Protein AF-A0A2I7G398-F1 (afdb_monomer)

Mean predicted aligned error: 11.38 Å

Solvent-accessible surface area (backbone atoms only — not comparable to full-atom values): 11289 Å² total; per-residue (Å²): 118,64,46,70,70,37,51,52,52,52,47,49,65,72,45,46,61,55,35,49,53,48,37,52,56,50,61,74,61,54,69,64,64,64,54,53,54,43,42,73,73,72,45,54,68,70,58,42,41,65,70,57,48,47,70,67,41,46,63,31,46,52,55,16,49,50,56,44,52,53,51,59,62,70,48,39,72,72,35,60,74,41,70,42,91,43,73,44,45,52,28,50,54,36,34,71,74,50,74,72,34,72,65,23,56,51,48,49,49,50,52,52,48,52,50,49,49,52,52,50,52,50,60,60,69,52,58,88,69,65,72,76,67,78,59,96,61,77,92,66,80,77,81,76,79,82,63,54,70,67,59,44,49,51,53,51,50,51,53,49,51,51,49,49,51,61,52,44,52,58,50,52,50,52,52,49,47,58,59,72,53,39,71,65,65,77,63,45,71,66,68,64,66,74,75,111

Nearest PDB structures (foldseek):
  8ja7-assembly1_A  TM=8.507E-01  e=5.291E-02  Mycobacterium tuberculosis H37Rv
  3tui-assembly2_E  TM=7.599E-01  e=1.432E-01  Escherichia coli K-12
  3tuz-assembly2_F  TM=7.653E-01  e=1.962E-01  Escherichia coli K-12
  4ymw-assembly1_C  TM=6.635E-01  e=3.877E-01  Caldanaerobacter subterraneus subsp. tengcongensis MB4
  3dhw-assembly1_B  TM=6.782E-01  e=1.364E+00  Escherichia coli K-12

pLDDT: mean 79.83, std 12.86, range [43.88, 95.88]

Organism: Klebsiella pneumoniae (NCBI:txid573)

Secondary structure (DSSP, 8-state):
--SHHHHHHHHHHHHHHHHHHHHHHHHTTS-THHHHHHHHTT--HHHHIIIIIHHHHHHHHHHHHHHHHHHHHH--HHHHHHT---HHHHHHHHHHHHSS-HHHHHHHHHHHHHHHHHHHHHHHHTTT-----------PPP------HHHHHHHHHHHHHHHHHHHHHHHHHHHHHHHHTHHHHHH-THHHHTT-

Structure (mmCIF, N/CA/C/O backbone):
data_AF-A0A2I7G398-F1
#
_entry.id   AF-A0A2I7G398-F1
#
loop_
_atom_site.group_PDB
_atom_site.id
_atom_site.type_symbol
_atom_site.label_atom_id
_atom_site.label_alt_id
_atom_site.label_comp_id
_atom_site.label_asym_id
_atom_site.label_entity_id
_atom_site.label_seq_id
_atom_site.pdbx_PDB_ins_code
_atom_site.Cartn_x
_atom_site.Cartn_y
_atom_site.Cartn_z
_atom_site.occupancy
_atom_site.B_iso_or_equiv
_atom_site.auth_seq_id
_atom_site.auth_comp_id
_atom_site.auth_asym_id
_atom_site.auth_atom_id
_atom_site.pdbx_PDB_model_num
ATOM 1 N N . LEU A 1 1 ? -6.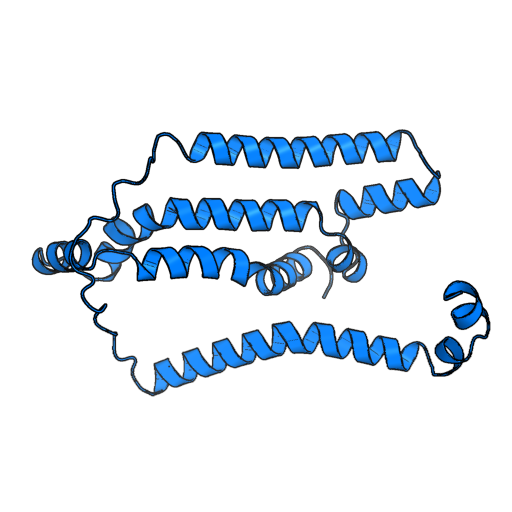499 4.730 -20.181 1.00 54.62 1 LEU A N 1
ATOM 2 C CA . LEU A 1 1 ? -6.244 5.528 -18.961 1.00 54.62 1 LEU A CA 1
ATOM 3 C C . LEU A 1 1 ? -4.736 5.743 -18.899 1.00 54.62 1 LEU A C 1
ATOM 5 O O . LEU A 1 1 ? -4.032 4.762 -18.717 1.00 54.62 1 LEU A O 1
ATOM 9 N N . HIS A 1 2 ? -4.247 6.956 -19.158 1.00 67.06 2 HIS A N 1
ATOM 10 C CA . HIS A 1 2 ? -2.808 7.267 -19.167 1.00 67.06 2 HIS A CA 1
ATOM 11 C C . HIS A 1 2 ? -2.466 8.261 -18.055 1.00 67.06 2 HIS A C 1
ATOM 13 O O . HIS A 1 2 ? -3.332 9.021 -17.620 1.00 67.06 2 HIS A O 1
ATOM 19 N N . GLY A 1 3 ? -1.204 8.257 -17.624 1.00 78.88 3 GLY A N 1
ATOM 20 C CA . GLY A 1 3 ? -0.667 9.214 -16.657 1.00 78.88 3 GLY A CA 1
ATOM 21 C C . GLY A 1 3 ? -0.785 8.790 -15.190 1.00 78.88 3 GLY A C 1
ATOM 22 O O . GLY A 1 3 ? -1.209 7.682 -14.859 1.00 78.88 3 GLY A O 1
ATOM 23 N N . LEU A 1 4 ? -0.397 9.709 -14.300 1.00 84.44 4 LEU A N 1
ATOM 24 C CA . LEU A 1 4 ? -0.255 9.467 -12.860 1.00 84.44 4 LEU A CA 1
ATOM 25 C C . LEU A 1 4 ? -1.552 8.969 -12.203 1.00 84.44 4 LEU A C 1
ATOM 27 O O . LEU A 1 4 ? -1.513 8.057 -11.386 1.00 84.44 4 LEU A O 1
ATOM 31 N N . SER A 1 5 ? -2.707 9.527 -12.573 1.00 86.19 5 SER A N 1
ATOM 32 C CA . SER A 1 5 ? -4.004 9.142 -11.998 1.00 86.19 5 SER A CA 1
ATOM 33 C C . SER A 1 5 ? -4.377 7.691 -12.311 1.00 86.19 5 SER A C 1
ATOM 35 O O . SER A 1 5 ? -4.877 6.982 -11.440 1.00 86.19 5 SER A O 1
ATOM 37 N N . ALA A 1 6 ? -4.084 7.231 -13.530 1.00 84.25 6 ALA A N 1
ATOM 38 C CA . ALA A 1 6 ? -4.289 5.848 -13.943 1.00 84.25 6 ALA A CA 1
ATOM 39 C C . ALA A 1 6 ? -3.359 4.894 -13.182 1.00 84.25 6 ALA A C 1
ATOM 41 O O . ALA A 1 6 ? -3.816 3.864 -12.687 1.00 84.25 6 ALA A O 1
ATOM 42 N N . GLY A 1 7 ? -2.082 5.272 -13.047 1.00 85.38 7 GLY A N 1
ATOM 43 C CA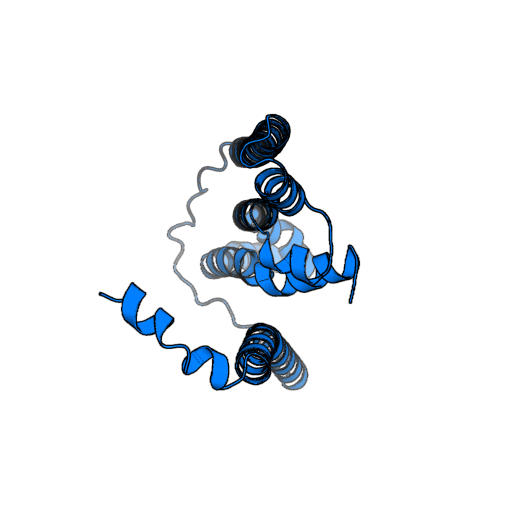 . GLY A 1 7 ? -1.097 4.523 -12.269 1.00 85.38 7 GLY A CA 1
ATOM 44 C C . GLY A 1 7 ? -1.500 4.401 -10.804 1.00 85.38 7 GLY A C 1
ATOM 45 O O . GLY A 1 7 ? -1.547 3.298 -10.279 1.00 85.38 7 GLY A O 1
ATOM 46 N N . VAL A 1 8 ? -1.895 5.504 -10.162 1.00 89.12 8 VAL A N 1
ATOM 47 C CA . VAL A 1 8 ? -2.371 5.491 -8.770 1.00 89.12 8 VAL A CA 1
ATOM 48 C C . VAL A 1 8 ? -3.606 4.606 -8.619 1.00 89.12 8 VAL A C 1
ATOM 50 O O . VAL A 1 8 ? -3.647 3.784 -7.710 1.00 89.12 8 VAL A O 1
ATOM 53 N N . PHE A 1 9 ? -4.597 4.726 -9.505 1.00 86.00 9 PHE A N 1
ATOM 54 C CA . PHE A 1 9 ? -5.820 3.927 -9.421 1.00 86.00 9 PHE A CA 1
ATOM 55 C C . PHE A 1 9 ? -5.547 2.422 -9.544 1.00 86.00 9 PHE A C 1
ATOM 57 O O . PHE A 1 9 ? -5.998 1.642 -8.704 1.00 86.00 9 PHE A O 1
ATOM 64 N N . LEU A 1 10 ? -4.778 2.015 -10.558 1.00 85.62 10 LEU A N 1
ATOM 65 C CA . LEU A 1 10 ? -4.429 0.611 -10.778 1.00 85.62 10 LEU A CA 1
ATOM 66 C C . LEU A 1 10 ? -3.548 0.066 -9.652 1.00 85.62 10 LEU A C 1
ATOM 68 O O . LEU A 1 10 ? -3.808 -1.027 -9.157 1.00 85.62 10 LEU A O 1
ATOM 72 N N . SER A 1 11 ? -2.569 0.847 -9.191 1.00 88.50 11 SER A N 1
ATOM 73 C CA . SER A 1 11 ? -1.716 0.483 -8.061 1.00 88.50 11 SER A CA 1
ATOM 74 C C . SER A 1 11 ? -2.522 0.322 -6.773 1.00 88.50 11 SER A C 1
ATOM 76 O O . SER A 1 11 ? -2.353 -0.661 -6.059 1.00 88.50 11 SER A O 1
ATOM 78 N N . VAL A 1 12 ? -3.459 1.222 -6.468 1.00 89.50 12 VAL A N 1
ATOM 79 C CA . VAL A 1 12 ? -4.335 1.054 -5.298 1.00 89.50 12 VAL A CA 1
ATOM 80 C C . VAL A 1 12 ? -5.143 -0.237 -5.421 1.00 89.50 12 VAL A C 1
ATOM 82 O O . VAL A 1 12 ? -5.202 -1.008 -4.469 1.00 89.50 12 VAL A O 1
ATOM 85 N N . LEU A 1 13 ? -5.713 -0.517 -6.592 1.00 85.31 13 LEU A N 1
ATOM 86 C CA . LEU A 1 13 ? -6.521 -1.715 -6.813 1.00 85.31 13 LEU A CA 1
ATOM 87 C C . LEU A 1 13 ? -5.698 -3.013 -6.731 1.00 85.31 13 LEU A C 1
ATOM 89 O O . LEU A 1 13 ? -6.189 -4.012 -6.213 1.00 85.31 13 LEU A O 1
ATOM 93 N N . ALA A 1 14 ? -4.444 -2.997 -7.183 1.00 84.44 14 ALA A N 1
ATOM 94 C CA . ALA A 1 14 ? -3.551 -4.152 -7.123 1.00 84.44 14 ALA A CA 1
ATOM 95 C C . ALA A 1 14 ? -2.965 -4.380 -5.718 1.00 84.44 14 ALA A C 1
ATOM 97 O O . ALA A 1 14 ? -2.876 -5.517 -5.254 1.00 84.44 14 ALA A O 1
ATOM 98 N N . TYR A 1 15 ? -2.583 -3.306 -5.020 1.00 88.50 15 TYR A N 1
ATOM 99 C CA . TYR A 1 15 ? -1.795 -3.392 -3.789 1.00 88.50 15 TYR A CA 1
ATOM 100 C C . TYR A 1 15 ? -2.589 -3.142 -2.497 1.00 88.50 15 TYR A C 1
ATOM 102 O O . TYR A 1 15 ? -2.044 -3.362 -1.412 1.00 88.50 15 TYR A O 1
ATOM 110 N N . TYR A 1 16 ? -3.881 -2.780 -2.548 1.00 88.06 16 TYR A N 1
ATOM 111 C CA . TYR A 1 16 ? -4.706 -2.670 -1.330 1.00 88.06 16 TYR A CA 1
ATOM 112 C C . TYR A 1 16 ? -4.669 -3.916 -0.411 1.00 88.06 16 TYR A C 1
ATOM 114 O O . TYR A 1 16 ? -4.703 -3.720 0.813 1.00 88.06 16 TYR A O 1
ATOM 122 N N . PRO A 1 17 ? -4.573 -5.181 -0.903 1.00 87.44 17 PRO A N 1
ATOM 123 C CA . PRO A 1 17 ? -4.602 -6.349 -0.022 1.00 87.44 17 PRO A CA 1
ATOM 124 C C . PRO A 1 17 ? -3.413 -6.385 0.940 1.00 87.44 17 PRO A C 1
ATOM 126 O O . PRO A 1 17 ? -3.551 -6.857 2.070 1.00 87.44 17 PRO A O 1
ATOM 129 N N . PHE A 1 18 ? -2.265 -5.840 0.523 1.00 88.25 18 PHE A N 1
ATOM 130 C CA . PHE A 1 18 ? -1.037 -5.798 1.318 1.00 88.25 18 PHE A CA 1
ATOM 131 C C . PHE A 1 18 ? -1.174 -4.927 2.570 1.00 88.25 18 PHE A C 1
ATOM 133 O O . PHE A 1 18 ? -0.512 -5.191 3.570 1.00 88.25 18 PHE A O 1
ATOM 140 N N . ILE A 1 19 ? -2.056 -3.923 2.548 1.00 91.62 19 ILE A N 1
ATOM 141 C CA . ILE A 1 19 ? -2.386 -3.109 3.728 1.00 91.62 19 ILE A CA 1
ATOM 142 C C . ILE A 1 19 ? -3.555 -3.733 4.493 1.00 91.62 19 ILE A C 1
ATOM 144 O O . ILE A 1 19 ? -3.523 -3.816 5.721 1.00 91.62 19 ILE A O 1
ATOM 148 N N . TYR A 1 20 ? -4.580 -4.202 3.779 1.00 89.38 20 TYR A N 1
ATOM 149 C CA . TYR A 1 20 ? -5.783 -4.764 4.389 1.00 89.38 20 TYR A CA 1
ATOM 150 C C . TYR A 1 20 ? -5.484 -5.987 5.266 1.00 89.38 20 TYR A C 1
ATOM 152 O O . TYR A 1 20 ? -5.972 -6.065 6.392 1.00 89.38 20 TYR A O 1
ATOM 160 N N . MET A 1 21 ? -4.664 -6.926 4.786 1.00 88.56 21 MET A N 1
ATOM 161 C CA . MET A 1 21 ? -4.412 -8.197 5.474 1.00 88.56 21 MET A CA 1
ATOM 162 C C . MET A 1 21 ? -3.725 -8.020 6.844 1.00 88.56 21 MET A C 1
ATOM 164 O O . MET A 1 21 ? -4.260 -8.532 7.834 1.00 88.56 21 MET A O 1
ATOM 168 N N . PRO A 1 22 ? -2.610 -7.267 6.975 1.00 86.75 22 PRO A N 1
ATOM 169 C CA . PRO A 1 22 ? -2.000 -6.993 8.277 1.00 86.75 22 PRO A CA 1
ATOM 170 C C . PRO A 1 22 ? -2.925 -6.228 9.225 1.00 86.75 22 PRO A C 1
ATOM 172 O O . PRO A 1 22 ? -3.000 -6.549 10.411 1.00 86.75 22 PRO A O 1
ATOM 175 N N . VAL A 1 23 ? -3.657 -5.234 8.711 1.00 89.44 23 VAL A N 1
ATOM 176 C CA . VAL A 1 23 ? -4.585 -4.427 9.516 1.00 89.44 23 VAL A CA 1
ATOM 177 C C . VAL A 1 23 ? -5.730 -5.289 10.051 1.00 89.44 23 VAL A C 1
ATOM 179 O O . VAL A 1 23 ? -6.022 -5.249 11.246 1.00 89.44 23 VAL A O 1
ATOM 182 N N . ALA A 1 24 ? -6.332 -6.126 9.204 1.00 87.12 24 ALA A N 1
ATOM 183 C CA . ALA A 1 24 ? -7.380 -7.059 9.602 1.00 87.12 24 ALA A CA 1
ATOM 184 C C . ALA A 1 24 ? -6.875 -8.089 10.624 1.00 87.12 24 ALA A C 1
ATOM 186 O O . ALA A 1 24 ? -7.592 -8.426 11.566 1.00 87.12 24 ALA A O 1
ATOM 187 N N . ALA A 1 25 ? -5.638 -8.572 10.478 1.00 84.38 25 ALA A N 1
ATOM 188 C CA . ALA A 1 25 ? -5.035 -9.503 11.427 1.00 84.38 25 ALA A CA 1
ATOM 189 C C . ALA A 1 25 ? -4.840 -8.882 12.820 1.00 84.38 25 ALA A C 1
ATOM 191 O O . ALA A 1 25 ? -5.091 -9.558 13.818 1.00 84.38 25 ALA A O 1
ATOM 192 N N . VAL A 1 26 ? -4.430 -7.611 12.900 1.00 84.56 26 VAL A N 1
ATOM 193 C CA . VAL A 1 26 ? -4.301 -6.895 14.181 1.00 84.56 26 VAL A CA 1
ATOM 194 C C . VAL A 1 26 ? -5.668 -6.584 14.783 1.00 84.56 26 VAL A C 1
ATOM 196 O O . VAL A 1 26 ? -5.863 -6.840 15.967 1.00 84.56 26 VAL A O 1
ATOM 199 N N . LEU A 1 27 ? -6.637 -6.129 13.983 1.00 84.69 27 LEU A N 1
ATOM 200 C CA . LEU A 1 27 ? -8.008 -5.880 14.448 1.00 84.69 27 LEU A CA 1
ATOM 201 C C . LEU A 1 27 ? -8.657 -7.121 15.072 1.00 84.69 27 LEU A C 1
ATOM 203 O O . LEU A 1 27 ? -9.313 -7.009 16.101 1.00 84.69 27 LEU A O 1
ATOM 207 N N . ARG A 1 28 ? -8.446 -8.306 14.484 1.00 81.50 28 ARG A N 1
ATOM 208 C CA . ARG A 1 28 ? -8.966 -9.583 15.013 1.00 81.50 28 ARG A CA 1
ATOM 209 C C . ARG A 1 28 ? -8.327 -10.012 16.333 1.00 81.50 28 ARG A C 1
ATOM 211 O O . ARG A 1 28 ? -8.876 -10.868 17.016 1.00 81.50 28 ARG A O 1
ATOM 218 N N . ARG A 1 29 ? -7.142 -9.488 16.653 1.00 76.81 29 ARG A N 1
ATOM 219 C CA . ARG A 1 29 ? -6.391 -9.804 17.877 1.00 76.81 29 ARG A CA 1
ATOM 220 C C . ARG A 1 29 ? -6.520 -8.713 18.940 1.00 76.81 29 ARG A C 1
ATOM 222 O O . ARG A 1 29 ? -5.957 -8.875 20.017 1.00 76.81 29 ARG A O 1
ATOM 229 N N . LEU A 1 30 ?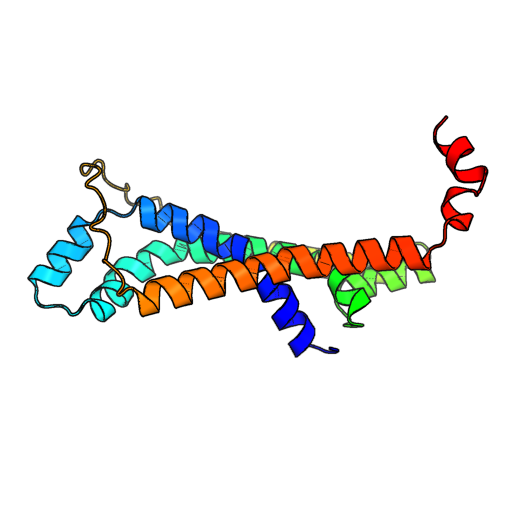 -7.195 -7.606 18.632 1.00 79.50 30 LEU A N 1
ATOM 230 C CA . LEU A 1 30 ? -7.362 -6.490 19.552 1.00 79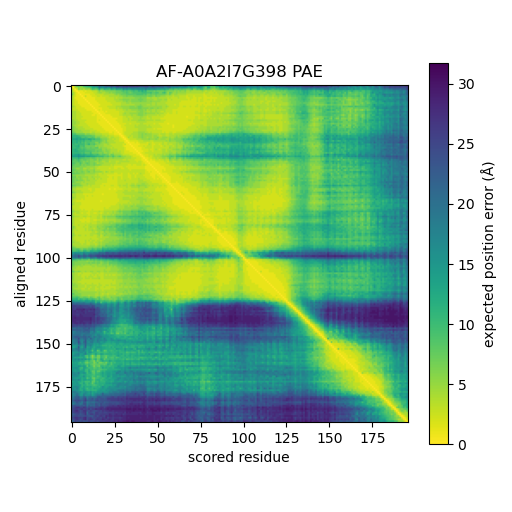.50 30 LEU A CA 1
ATOM 231 C C . LEU A 1 30 ? -8.270 -6.902 20.714 1.00 79.50 30 LEU A C 1
ATOM 233 O O . LEU A 1 30 ? -9.297 -7.542 20.496 1.00 79.50 30 LEU A O 1
ATOM 237 N N . ASP A 1 31 ? -7.893 -6.534 21.936 1.00 77.38 31 ASP A N 1
ATOM 238 C CA . ASP A 1 31 ? -8.704 -6.811 23.120 1.00 77.38 31 ASP A CA 1
ATOM 239 C C . ASP A 1 31 ? -9.909 -5.844 23.165 1.00 77.38 31 ASP A C 1
ATOM 241 O O . ASP A 1 31 ? -9.702 -4.626 23.260 1.00 77.38 31 ASP A O 1
ATOM 245 N N . PRO A 1 32 ? -11.160 -6.345 23.107 1.00 78.31 32 PRO A N 1
ATOM 246 C CA . PRO A 1 32 ? -12.354 -5.501 23.120 1.00 78.31 32 PRO A CA 1
ATOM 247 C C . PRO A 1 32 ? -12.547 -4.740 24.441 1.00 78.31 32 PRO A C 1
ATOM 249 O O . PRO A 1 32 ? -13.286 -3.758 24.473 1.00 78.31 32 PRO A O 1
ATOM 252 N N . THR A 1 33 ? -11.866 -5.124 25.528 1.00 80.38 33 THR A N 1
ATOM 253 C CA . THR A 1 33 ? -11.991 -4.445 26.830 1.00 80.38 33 THR A CA 1
ATOM 254 C C . THR A 1 33 ? -11.615 -2.965 26.770 1.00 80.38 33 THR A C 1
ATOM 256 O O . THR A 1 33 ? -12.255 -2.143 27.425 1.00 80.38 33 THR A O 1
ATOM 259 N N . LEU A 1 34 ? -10.623 -2.591 25.956 1.00 80.75 34 LEU A N 1
ATOM 260 C CA . LEU A 1 34 ? -10.215 -1.192 25.795 1.00 80.75 34 LEU A CA 1
ATOM 261 C C . LEU A 1 34 ? -11.305 -0.347 25.121 1.00 80.75 34 LEU A C 1
ATOM 263 O O . LEU A 1 34 ? -11.473 0.828 25.453 1.00 80.75 34 LEU A O 1
ATOM 267 N N . GLU A 1 35 ? -12.053 -0.942 24.192 1.00 85.06 35 GLU A N 1
ATOM 268 C CA . GLU A 1 35 ? -13.182 -0.292 23.526 1.00 85.06 35 GLU A CA 1
ATOM 269 C C . GLU A 1 35 ? -14.373 -0.155 24.483 1.00 85.06 35 GLU A C 1
ATOM 271 O O . GLU A 1 35 ? -14.950 0.929 24.588 1.00 85.06 35 GLU A O 1
ATOM 276 N N . ASP A 1 36 ? -14.681 -1.211 25.243 1.00 83.19 36 ASP A N 1
ATOM 277 C CA . ASP A 1 36 ? -15.779 -1.240 26.218 1.00 83.19 36 ASP A CA 1
ATOM 278 C C . ASP A 1 36 ? -15.562 -0.241 27.371 1.00 83.19 36 ASP A C 1
ATOM 280 O O . ASP A 1 36 ? -16.500 0.443 27.791 1.00 83.19 36 ASP A O 1
ATOM 284 N N . VAL A 1 37 ? -14.325 -0.097 27.865 1.00 85.00 37 VAL A N 1
ATOM 285 C CA . VAL A 1 37 ? -13.970 0.898 28.897 1.00 85.00 37 VAL A CA 1
ATOM 286 C C . VAL A 1 37 ? -14.151 2.318 28.363 1.00 85.00 37 VAL A C 1
ATOM 288 O O . VAL A 1 37 ? -14.752 3.161 29.030 1.00 85.00 37 VAL A O 1
ATOM 291 N N . ALA A 1 38 ? -13.682 2.593 27.143 1.00 85.38 38 ALA A N 1
ATOM 292 C CA . ALA A 1 38 ? -13.841 3.907 26.526 1.00 85.38 38 ALA A CA 1
ATOM 293 C C . ALA A 1 38 ? -15.321 4.245 26.260 1.00 85.38 38 ALA A C 1
ATOM 295 O O . ALA A 1 38 ? -15.743 5.383 26.489 1.00 85.38 38 ALA A O 1
ATOM 296 N N . ALA A 1 39 ? -16.115 3.261 25.828 1.00 85.44 39 ALA A N 1
ATOM 297 C CA . ALA A 1 39 ? -17.556 3.398 25.637 1.00 85.44 39 ALA A CA 1
ATOM 298 C C . ALA A 1 39 ? -18.299 3.634 26.964 1.00 85.44 39 ALA A C 1
ATOM 300 O O . ALA A 1 39 ? -19.177 4.493 27.026 1.00 85.44 39 ALA A O 1
ATOM 301 N N . SER A 1 40 ? -17.905 2.945 28.041 1.00 88.38 40 SER A N 1
ATOM 302 C CA . SER A 1 40 ? -18.482 3.118 29.385 1.00 88.38 40 SER A CA 1
ATOM 303 C C . SER A 1 40 ? -18.230 4.513 29.969 1.00 88.38 40 SER A C 1
ATOM 305 O O . SER A 1 40 ? -19.023 5.002 30.766 1.00 88.38 40 SER A O 1
ATOM 307 N N . LEU A 1 41 ? -17.171 5.198 29.523 1.00 90.00 41 LEU A N 1
ATOM 308 C CA . LEU A 1 41 ? -16.894 6.605 29.843 1.00 90.00 41 LEU A CA 1
ATOM 309 C C . LEU A 1 41 ? -17.737 7.599 29.013 1.00 90.00 41 LEU A C 1
ATOM 311 O O . LEU A 1 41 ? -17.466 8.798 29.028 1.00 90.00 41 LEU A O 1
ATOM 315 N N . GLY A 1 42 ? -18.733 7.125 28.256 1.00 90.38 42 GLY A N 1
ATOM 316 C CA . GLY A 1 42 ? -19.594 7.960 27.412 1.00 90.38 42 GLY A CA 1
ATOM 317 C C . GLY A 1 42 ? -18.927 8.440 26.118 1.00 90.38 42 GLY A C 1
ATOM 318 O O . GLY A 1 42 ? -19.412 9.372 25.473 1.00 90.38 42 GLY A O 1
ATOM 319 N N . THR A 1 43 ? -17.805 7.834 25.717 1.00 90.06 43 THR A N 1
ATOM 320 C CA . THR A 1 43 ? -17.110 8.218 24.484 1.00 90.06 43 THR A CA 1
ATOM 321 C C . THR A 1 43 ? -17.855 7.656 23.268 1.00 90.06 43 THR A C 1
ATOM 323 O O . THR A 1 43 ? -18.078 6.448 23.200 1.00 90.06 43 THR A O 1
ATOM 326 N N . PRO A 1 44 ? -18.211 8.481 22.264 1.00 89.81 44 PRO A N 1
ATOM 327 C CA . PRO A 1 44 ? -18.861 7.984 21.058 1.00 89.81 44 PRO A CA 1
ATOM 328 C C . PRO A 1 44 ? -17.919 7.067 20.253 1.00 89.81 44 PRO A C 1
ATOM 330 O O . PRO A 1 44 ? -16.705 7.300 20.234 1.00 89.81 44 PRO A O 1
ATOM 333 N N . PRO A 1 45 ? -18.453 6.077 19.515 1.00 85.31 45 PRO A N 1
ATOM 334 C CA . PRO A 1 45 ? -17.669 5.020 18.865 1.00 85.31 45 PRO A CA 1
ATOM 335 C C . PRO A 1 45 ? -16.616 5.542 17.877 1.00 85.31 45 PRO A C 1
ATOM 337 O O . PRO A 1 45 ? -15.522 4.992 17.791 1.00 85.31 45 PRO A O 1
ATOM 340 N N . TRP A 1 46 ? -16.884 6.654 17.182 1.00 88.38 46 TRP A N 1
ATOM 341 C CA . TRP A 1 46 ? -15.895 7.264 16.288 1.00 88.38 46 TRP A CA 1
ATOM 342 C C . TRP A 1 46 ? -14.666 7.779 17.055 1.00 88.38 46 TRP A C 1
ATOM 344 O O . TRP A 1 46 ? -13.537 7.560 16.625 1.00 88.38 46 TRP A O 1
ATOM 354 N N . LYS A 1 47 ? -14.850 8.391 18.235 1.00 90.06 47 LYS A N 1
ATOM 355 C CA . LYS A 1 47 ? -13.730 8.838 19.081 1.00 90.06 47 LYS A CA 1
ATOM 356 C C . LYS A 1 47 ? -12.956 7.653 19.653 1.00 90.06 47 LYS A C 1
ATOM 358 O O . LYS A 1 47 ? -11.735 7.741 19.743 1.00 90.06 47 LYS A O 1
ATOM 363 N N . VAL A 1 48 ? -13.637 6.558 20.002 1.00 89.31 48 VAL A N 1
ATOM 364 C CA . VAL A 1 48 ? -12.979 5.309 20.427 1.00 89.31 48 VAL A CA 1
ATOM 365 C C . VAL A 1 48 ? -12.091 4.774 19.303 1.00 89.31 48 VAL A C 1
ATOM 367 O O . VAL A 1 48 ? -10.914 4.503 19.534 1.00 89.31 48 VAL A O 1
ATOM 370 N N . PHE A 1 49 ? -12.592 4.734 18.065 1.00 88.81 49 PHE A N 1
ATOM 371 C CA . PHE A 1 49 ? -11.806 4.307 16.909 1.00 88.81 49 PHE A CA 1
ATOM 372 C C . PHE A 1 49 ? -10.536 5.150 16.715 1.00 88.81 49 PHE A C 1
ATOM 374 O O . PHE A 1 49 ? -9.437 4.601 16.683 1.00 88.81 49 PHE A O 1
ATOM 381 N N . PHE A 1 50 ? -10.647 6.480 16.644 1.00 91.56 50 PHE A N 1
ATOM 382 C CA . PHE A 1 50 ? -9.479 7.338 16.391 1.00 91.56 50 PHE A CA 1
ATOM 383 C C . PHE A 1 50 ? -8.491 7.398 17.562 1.00 91.56 50 PHE A C 1
ATOM 385 O O . PHE A 1 50 ? -7.295 7.571 17.338 1.00 91.56 50 PHE A O 1
ATOM 392 N N . ARG A 1 51 ? -8.968 7.273 18.807 1.00 87.50 51 ARG A N 1
ATOM 393 C CA . ARG A 1 51 ? -8.135 7.451 20.007 1.00 87.50 51 ARG A CA 1
ATOM 394 C C . ARG A 1 51 ? -7.554 6.148 20.549 1.00 87.50 51 ARG A C 1
ATOM 396 O O . ARG A 1 51 ? -6.476 6.181 21.134 1.00 87.50 51 ARG A O 1
ATOM 403 N N . VAL A 1 52 ? -8.255 5.029 20.376 1.00 85.75 52 VAL A N 1
ATOM 404 C CA . VAL A 1 52 ? -7.874 3.722 20.932 1.00 85.75 52 VAL A CA 1
ATOM 405 C C . VAL A 1 52 ? -7.438 2.772 19.823 1.00 85.75 52 VAL A C 1
ATOM 407 O O . VAL A 1 52 ? -6.336 2.235 19.888 1.00 85.75 52 VAL A O 1
ATOM 410 N N . VAL A 1 53 ? -8.257 2.581 18.788 1.00 87.62 53 VAL A N 1
ATOM 411 C CA . VAL A 1 53 ? -8.010 1.559 17.754 1.00 87.62 53 VAL A CA 1
ATOM 412 C C . VAL A 1 53 ? -6.920 2.001 16.772 1.00 87.62 53 VAL A C 1
ATOM 414 O O . VAL A 1 53 ? -5.930 1.297 16.580 1.00 87.62 53 VAL A O 1
ATOM 417 N N . LEU A 1 54 ? -7.046 3.191 16.182 1.00 89.50 54 LEU A N 1
ATOM 418 C CA . LEU A 1 54 ? -6.149 3.681 15.130 1.00 89.50 54 LEU A CA 1
ATOM 419 C C . LEU A 1 54 ? -4.664 3.743 15.557 1.00 89.50 54 LEU A C 1
ATOM 421 O O . LEU A 1 54 ? -3.817 3.279 14.787 1.00 89.50 54 LEU A O 1
ATOM 425 N N . PRO A 1 55 ? -4.302 4.213 16.771 1.00 86.94 55 PRO A N 1
ATOM 426 C CA . PRO A 1 55 ? -2.910 4.208 17.220 1.00 86.94 55 PRO A CA 1
ATOM 427 C C . PRO A 1 55 ? -2.325 2.801 17.389 1.00 86.94 55 PRO A C 1
ATOM 429 O O . PRO A 1 55 ? -1.115 2.633 17.256 1.00 86.94 55 PRO A O 1
ATOM 432 N N . GLN A 1 56 ? -3.154 1.787 17.653 1.00 83.50 56 GLN A N 1
ATOM 433 C CA . GLN A 1 56 ? -2.717 0.389 17.739 1.00 83.50 56 GLN A CA 1
ATOM 434 C C . GLN A 1 56 ? -2.488 -0.216 16.345 1.00 83.50 56 GLN A C 1
ATOM 436 O O . GLN A 1 56 ? -1.565 -1.008 16.154 1.00 83.50 56 GLN A O 1
ATOM 441 N N . LEU A 1 57 ? -3.257 0.222 15.342 1.00 87.81 57 LEU A N 1
ATOM 442 C CA . LEU A 1 57 ? -3.100 -0.211 13.950 1.00 87.81 57 LEU A CA 1
ATOM 443 C C . LEU A 1 57 ? -1.895 0.410 13.242 1.00 87.81 57 LEU A C 1
ATOM 445 O O . LEU A 1 57 ? -1.466 -0.128 12.222 1.00 87.81 57 LEU A O 1
ATOM 449 N N . ARG A 1 58 ? -1.316 1.496 13.773 1.00 87.81 58 ARG A N 1
ATOM 450 C CA . ARG A 1 58 ? -0.206 2.220 13.127 1.00 87.81 58 ARG A CA 1
ATOM 451 C C . ARG A 1 58 ? 0.939 1.301 12.696 1.00 87.81 58 ARG A C 1
ATOM 453 O O . ARG A 1 58 ? 1.474 1.473 11.612 1.00 87.81 58 ARG A O 1
ATOM 460 N N . LEU A 1 59 ? 1.275 0.288 13.501 1.00 84.56 59 LEU A N 1
ATOM 461 C CA . LEU A 1 59 ? 2.374 -0.631 13.201 1.00 84.56 59 LEU A CA 1
ATOM 462 C C . LEU A 1 59 ? 2.047 -1.553 12.018 1.00 84.56 59 LEU A C 1
ATOM 464 O O . LEU A 1 59 ? 2.905 -1.806 11.175 1.00 84.56 59 LEU A O 1
ATOM 468 N N . ALA A 1 60 ? 0.803 -2.033 11.943 1.00 88.12 60 ALA A N 1
ATOM 469 C CA . ALA A 1 60 ? 0.331 -2.832 10.817 1.00 88.12 60 ALA A CA 1
ATOM 470 C C . ALA A 1 60 ? 0.257 -1.997 9.536 1.00 88.12 60 ALA A C 1
ATOM 472 O O . ALA A 1 60 ? 0.670 -2.468 8.480 1.00 88.12 60 ALA A O 1
ATOM 473 N N . ILE A 1 61 ? -0.214 -0.751 9.643 1.00 91.31 61 ILE A N 1
ATOM 474 C CA . ILE A 1 61 ? -0.284 0.188 8.520 1.00 91.31 61 ILE A CA 1
ATOM 475 C C . ILE A 1 61 ? 1.122 0.510 8.007 1.00 91.31 61 ILE A C 1
ATOM 477 O O . ILE A 1 61 ? 1.346 0.408 6.809 1.00 91.31 61 ILE A O 1
ATOM 481 N N . CYS A 1 62 ? 2.080 0.829 8.884 1.00 90.06 62 CYS A N 1
ATOM 482 C CA . CYS A 1 62 ? 3.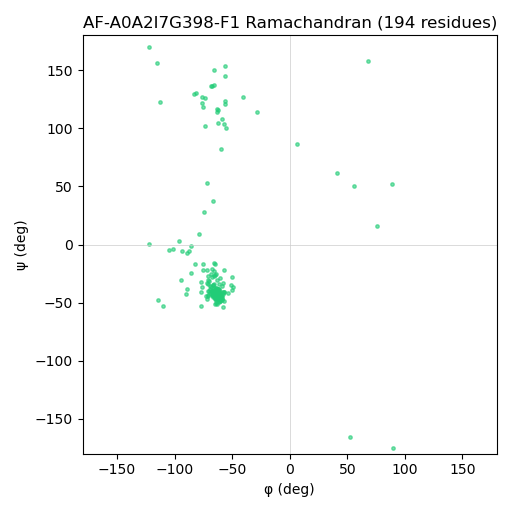467 1.089 8.486 1.00 90.06 62 CYS A CA 1
ATOM 483 C C . CYS A 1 62 ? 4.107 -0.129 7.809 1.00 90.06 62 CYS A C 1
ATOM 485 O O . CYS A 1 62 ? 4.707 0.017 6.748 1.00 90.06 62 CYS A O 1
ATOM 487 N N . GLY A 1 63 ? 3.921 -1.331 8.366 1.00 89.38 63 GLY A N 1
ATOM 488 C CA . GLY A 1 63 ? 4.437 -2.559 7.758 1.00 89.38 63 GLY A CA 1
ATOM 489 C C . GLY A 1 63 ? 3.813 -2.862 6.393 1.00 89.38 63 GLY A C 1
ATOM 490 O O . GLY A 1 63 ? 4.525 -3.210 5.456 1.00 89.38 63 GLY A O 1
ATOM 491 N N . GLY A 1 64 ? 2.496 -2.685 6.254 1.00 91.69 64 GLY A N 1
ATOM 492 C CA . GLY A 1 64 ? 1.808 -2.821 4.969 1.00 91.69 64 GLY A CA 1
ATOM 493 C C . GLY A 1 64 ? 2.257 -1.765 3.956 1.00 91.69 64 GLY A C 1
ATOM 494 O O . GLY A 1 64 ? 2.544 -2.095 2.810 1.00 91.69 64 GLY A O 1
ATOM 495 N N . ALA A 1 65 ? 2.389 -0.507 4.381 1.00 92.6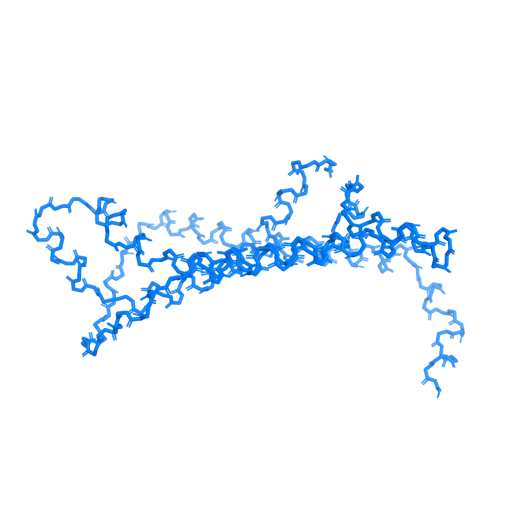9 65 ALA A N 1
ATOM 496 C CA . ALA A 1 65 ? 2.855 0.591 3.538 1.00 92.69 65 ALA A CA 1
ATOM 497 C C . ALA A 1 65 ? 4.288 0.370 3.036 1.00 92.69 65 ALA A C 1
ATOM 499 O O . ALA A 1 65 ? 4.564 0.643 1.871 1.00 92.69 65 ALA A O 1
ATOM 500 N N . LEU A 1 66 ? 5.175 -0.179 3.872 1.00 93.06 66 LEU A N 1
ATOM 501 C CA . LEU A 1 66 ? 6.525 -0.568 3.468 1.00 93.06 66 LEU A CA 1
ATOM 502 C C . LEU A 1 66 ? 6.499 -1.624 2.359 1.00 93.06 66 LEU A C 1
ATOM 504 O O . LEU A 1 66 ? 7.175 -1.464 1.346 1.00 93.06 66 LEU A O 1
ATOM 508 N N . LEU A 1 67 ? 5.697 -2.682 2.526 1.00 92.88 67 LEU A N 1
ATOM 509 C CA . LEU A 1 67 ? 5.562 -3.730 1.511 1.00 92.88 67 LEU A CA 1
ATOM 510 C C . LEU A 1 67 ? 5.060 -3.166 0.181 1.00 92.88 67 LEU A C 1
ATOM 512 O O . LEU A 1 67 ? 5.616 -3.504 -0.864 1.00 92.88 67 LEU A O 1
ATOM 516 N N . VAL A 1 68 ? 4.049 -2.293 0.224 1.00 94.75 68 VAL A N 1
ATOM 517 C CA . VAL A 1 68 ? 3.514 -1.624 -0.969 1.00 94.75 68 VAL A CA 1
ATOM 518 C C . VAL A 1 68 ? 4.569 -0.730 -1.616 1.00 94.75 68 VAL A C 1
ATOM 520 O O . VAL A 1 68 ? 4.764 -0.814 -2.823 1.00 94.75 68 VAL A O 1
ATOM 523 N N . ALA A 1 69 ? 5.283 0.088 -0.840 1.00 93.50 69 ALA A N 1
ATOM 524 C CA . ALA A 1 69 ? 6.307 0.986 -1.368 1.00 93.50 69 ALA A CA 1
ATOM 525 C C . ALA A 1 69 ? 7.418 0.221 -2.102 1.00 93.50 69 ALA A C 1
ATOM 527 O O . ALA A 1 69 ? 7.778 0.586 -3.219 1.00 93.50 69 ALA A O 1
ATOM 528 N N . LEU A 1 70 ? 7.915 -0.869 -1.510 1.00 93.12 70 LEU A N 1
ATOM 529 C CA . LEU A 1 70 ? 8.955 -1.699 -2.120 1.00 93.12 70 LEU A CA 1
ATOM 530 C C . LEU A 1 70 ? 8.465 -2.415 -3.381 1.00 93.12 70 LEU A C 1
ATOM 532 O O . LEU A 1 70 ? 9.198 -2.469 -4.365 1.00 93.12 70 LEU A O 1
ATOM 536 N N . HIS A 1 71 ? 7.226 -2.917 -3.384 1.00 92.75 71 HIS A N 1
ATOM 537 C CA . HIS A 1 71 ? 6.644 -3.518 -4.586 1.00 92.75 71 HIS A CA 1
ATOM 538 C C . HIS A 1 71 ? 6.471 -2.493 -5.706 1.00 92.75 71 HIS A C 1
ATOM 540 O O . HIS A 1 71 ? 6.819 -2.784 -6.843 1.00 92.75 71 HIS A O 1
ATOM 546 N N . LEU A 1 72 ? 5.985 -1.288 -5.397 1.00 92.44 72 LEU A N 1
ATOM 547 C CA . LEU A 1 72 ? 5.805 -0.233 -6.395 1.00 92.44 72 LEU A CA 1
ATOM 548 C C . LEU A 1 72 ? 7.133 0.254 -6.978 1.00 92.44 72 LEU A C 1
ATOM 550 O O . LEU A 1 72 ? 7.195 0.530 -8.172 1.00 92.44 72 LEU A O 1
ATOM 554 N N . LEU A 1 73 ? 8.184 0.346 -6.157 1.00 90.88 73 LEU A N 1
ATOM 555 C CA . LEU A 1 73 ? 9.529 0.708 -6.612 1.00 90.88 73 LEU A CA 1
ATOM 556 C C . LEU A 1 73 ? 10.130 -0.341 -7.543 1.00 90.88 73 LEU A C 1
ATOM 558 O O . LEU A 1 73 ? 10.864 0.018 -8.453 1.00 90.88 73 LEU A O 1
ATOM 562 N N . ALA A 1 74 ? 9.825 -1.619 -7.325 1.00 89.44 74 ALA A N 1
ATOM 563 C CA . ALA A 1 74 ? 10.303 -2.708 -8.168 1.00 89.44 74 ALA A CA 1
ATOM 564 C C . ALA A 1 74 ? 9.396 -2.988 -9.378 1.00 89.44 74 ALA A C 1
ATOM 566 O O . ALA A 1 74 ? 9.752 -3.814 -10.216 1.00 89.44 74 ALA A O 1
ATOM 567 N N . GLU A 1 75 ? 8.237 -2.331 -9.487 1.00 90.56 75 GLU A N 1
ATOM 568 C CA . GLU A 1 75 ? 7.270 -2.664 -10.525 1.00 90.56 75 GLU A CA 1
ATOM 569 C C . GLU A 1 75 ? 7.618 -2.015 -11.874 1.00 90.56 75 GLU A C 1
ATOM 571 O O . GLU A 1 75 ? 7.862 -0.812 -11.987 1.00 90.56 75 GLU A O 1
ATOM 576 N N . TYR A 1 76 ? 7.604 -2.841 -12.915 1.00 89.25 76 TYR A N 1
ATOM 577 C CA . TYR A 1 76 ? 7.849 -2.488 -14.309 1.00 89.25 76 TYR A CA 1
ATOM 578 C C . TYR A 1 76 ? 6.592 -2.684 -15.164 1.00 89.25 76 TYR A C 1
ATOM 580 O O . TYR A 1 76 ? 6.211 -1.793 -15.925 1.00 89.25 76 TYR A O 1
ATOM 588 N N . GLY A 1 77 ? 5.925 -3.837 -15.027 1.00 85.62 77 GLY A N 1
ATOM 589 C CA . GLY A 1 77 ? 4.935 -4.310 -15.999 1.00 85.62 77 GLY A CA 1
ATOM 590 C C . GLY A 1 77 ? 3.704 -3.413 -16.088 1.00 85.62 77 GLY A C 1
ATOM 591 O O . GLY A 1 77 ? 3.261 -3.045 -17.176 1.00 85.62 77 GLY A O 1
ATOM 592 N N . LEU A 1 78 ? 3.183 -2.993 -14.936 1.00 85.38 78 LEU A N 1
ATOM 593 C CA . LEU A 1 78 ? 2.054 -2.069 -14.877 1.00 85.38 78 LEU A CA 1
ATOM 594 C C . LEU A 1 78 ? 2.380 -0.720 -15.540 1.00 85.38 78 LEU A C 1
ATOM 596 O O . LEU A 1 78 ? 1.574 -0.190 -16.306 1.00 85.38 78 LEU A O 1
ATOM 600 N N . TYR A 1 79 ? 3.558 -0.166 -15.242 1.00 88.19 79 TYR A N 1
ATOM 601 C CA . TYR A 1 79 ? 3.934 1.195 -15.624 1.00 88.19 79 TYR A CA 1
ATOM 602 C C . TYR A 1 79 ? 4.311 1.318 -17.101 1.00 88.19 79 TYR A C 1
ATOM 604 O O . TYR A 1 79 ? 3.899 2.283 -17.750 1.00 88.19 79 TYR A O 1
ATOM 612 N N . VAL A 1 80 ? 4.969 0.303 -17.673 1.00 87.06 80 VAL A N 1
ATOM 613 C CA . VAL A 1 80 ? 5.235 0.267 -19.119 1.00 87.06 80 VAL A CA 1
ATOM 614 C C . VAL A 1 80 ? 3.932 0.184 -19.925 1.00 87.06 80 VAL A C 1
ATOM 616 O O . VAL A 1 80 ? 3.780 0.872 -20.935 1.00 87.06 80 VAL A O 1
ATOM 619 N N . MET A 1 81 ? 2.932 -0.567 -19.444 1.00 82.50 81 MET A N 1
ATOM 620 C CA . MET A 1 81 ? 1.630 -0.694 -20.113 1.00 82.50 81 MET A CA 1
ATOM 621 C C . MET A 1 81 ? 0.856 0.627 -20.177 1.00 82.50 81 MET A C 1
ATOM 623 O O . MET A 1 81 ? 0.223 0.929 -21.191 1.00 82.50 81 MET A O 1
ATOM 627 N N . ILE A 1 82 ? 0.903 1.431 -19.112 1.00 84.00 82 ILE A N 1
ATOM 628 C CA . ILE A 1 82 ? 0.237 2.742 -19.076 1.00 84.00 82 ILE A CA 1
ATOM 629 C C . ILE A 1 82 ? 1.092 3.873 -19.665 1.00 84.00 82 ILE A C 1
ATOM 631 O O . ILE A 1 82 ? 0.597 5.002 -19.753 1.00 84.00 82 ILE A O 1
ATOM 635 N N . ARG A 1 83 ? 2.318 3.560 -20.115 1.00 84.56 83 ARG A N 1
ATOM 636 C CA . ARG A 1 83 ? 3.331 4.505 -20.614 1.00 84.56 83 ARG A CA 1
ATOM 637 C C . ARG A 1 83 ? 3.653 5.591 -19.591 1.00 84.56 83 ARG A C 1
ATOM 639 O O . ARG A 1 83 ? 3.551 6.781 -19.880 1.00 84.56 83 ARG A O 1
ATOM 646 N N . PHE A 1 84 ? 3.944 5.163 -18.369 1.00 85.50 84 PHE A N 1
ATOM 647 C CA . PHE A 1 84 ? 4.350 6.047 -17.290 1.00 85.50 84 PHE A CA 1
ATOM 648 C C . PHE A 1 84 ? 5.801 5.765 -16.919 1.00 85.50 84 PHE A C 1
ATOM 650 O O . PHE A 1 84 ? 6.135 4.635 -16.561 1.00 85.50 84 PHE A O 1
ATOM 657 N N . ASP A 1 85 ? 6.637 6.796 -16.992 1.00 87.94 85 ASP A N 1
ATOM 658 C CA . ASP A 1 85 ? 8.066 6.659 -16.742 1.00 87.94 85 ASP A CA 1
ATOM 659 C C . ASP A 1 85 ? 8.343 6.545 -15.240 1.00 87.94 85 ASP A C 1
ATOM 661 O O . ASP A 1 85 ? 7.998 7.421 -14.442 1.00 87.94 85 ASP A O 1
ATOM 665 N N . THR A 1 86 ? 8.983 5.448 -14.850 1.00 90.38 86 THR A N 1
ATOM 666 C CA . THR A 1 86 ? 9.486 5.197 -13.500 1.00 90.38 86 THR A CA 1
ATOM 667 C C . THR A 1 86 ? 10.987 4.928 -13.550 1.00 90.38 86 THR A C 1
ATOM 669 O O . THR A 1 86 ? 11.569 4.728 -14.617 1.00 90.38 86 THR A O 1
ATOM 672 N N . PHE A 1 87 ? 11.643 4.889 -12.386 1.00 87.38 87 PHE A N 1
ATOM 673 C CA . PHE A 1 87 ? 13.041 4.452 -12.320 1.00 87.38 87 PHE A CA 1
ATOM 674 C C . PHE A 1 87 ? 13.224 3.075 -12.969 1.00 87.38 87 PHE A C 1
ATOM 676 O O . PHE A 1 87 ? 14.166 2.881 -13.727 1.00 87.38 87 PHE A O 1
ATOM 683 N N . THR A 1 88 ? 12.297 2.146 -12.736 1.00 89.75 88 THR A N 1
ATOM 684 C CA . THR A 1 88 ? 12.352 0.780 -13.269 1.00 89.75 88 THR A CA 1
ATOM 685 C C . THR A 1 88 ? 12.220 0.736 -14.789 1.00 89.75 88 THR A C 1
ATOM 687 O O . THR A 1 88 ? 12.977 0.010 -15.432 1.00 89.75 88 THR A O 1
ATOM 690 N N . THR A 1 89 ? 11.316 1.525 -15.385 1.00 90.31 89 THR A N 1
ATOM 691 C CA . THR A 1 89 ? 11.201 1.591 -16.853 1.00 90.31 89 THR A CA 1
ATOM 692 C C . THR A 1 89 ? 12.439 2.237 -17.471 1.00 90.31 89 THR A C 1
ATOM 694 O O . THR A 1 89 ? 13.011 1.673 -18.395 1.00 90.31 89 THR A O 1
ATOM 697 N N . ALA A 1 90 ? 12.941 3.331 -16.890 1.00 88.88 90 ALA A N 1
ATOM 698 C CA . ALA A 1 90 ? 14.144 4.009 -17.372 1.00 88.88 90 ALA A CA 1
ATOM 699 C C . ALA A 1 90 ? 15.412 3.136 -17.273 1.00 88.88 90 ALA A C 1
ATOM 701 O O . ALA A 1 90 ? 16.264 3.174 -18.163 1.00 88.88 90 ALA A O 1
ATOM 702 N N . ILE A 1 91 ? 15.543 2.330 -16.210 1.00 89.00 91 ILE A N 1
ATOM 703 C CA . ILE A 1 91 ? 16.627 1.343 -16.074 1.00 89.00 91 ILE A CA 1
ATOM 704 C C . ILE A 1 91 ? 16.541 0.320 -17.205 1.00 89.00 91 ILE A C 1
ATOM 706 O O . ILE A 1 91 ? 17.557 0.030 -17.836 1.00 89.00 91 ILE A O 1
ATOM 710 N N . TYR A 1 92 ? 15.344 -0.212 -17.468 1.00 88.19 92 TYR A N 1
ATOM 711 C CA . TYR A 1 92 ? 15.137 -1.210 -18.512 1.00 88.19 92 TYR A CA 1
ATOM 712 C C . TYR A 1 92 ? 15.448 -0.649 -19.904 1.00 88.19 92 TYR A C 1
ATOM 714 O O . TYR A 1 92 ? 16.186 -1.272 -20.666 1.00 88.19 92 TYR A O 1
ATOM 722 N N . ASP A 1 93 ? 14.968 0.557 -20.206 1.00 88.31 93 ASP A N 1
ATOM 723 C CA . ASP A 1 93 ? 15.205 1.2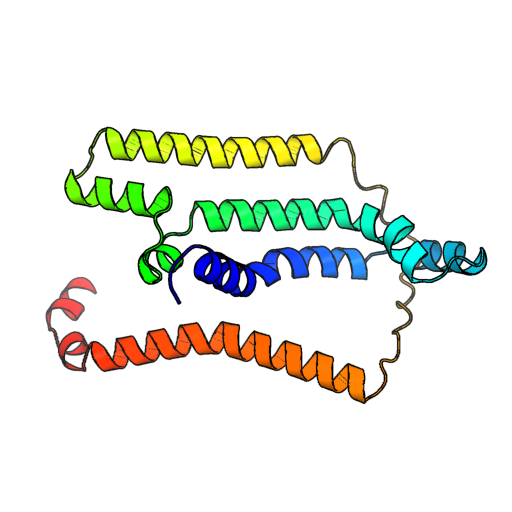22 -21.489 1.00 88.31 93 ASP A CA 1
ATOM 724 C C . ASP A 1 93 ? 16.698 1.473 -21.726 1.00 88.31 93 ASP A C 1
ATOM 726 O O . ASP A 1 93 ? 17.214 1.220 -22.821 1.00 88.31 93 ASP A O 1
ATOM 730 N N . GLN A 1 94 ? 17.430 1.902 -20.691 1.00 86.50 94 GLN A N 1
ATOM 731 C CA . GLN A 1 94 ? 18.876 2.084 -20.806 1.00 86.50 94 GLN A CA 1
ATOM 732 C C . GLN A 1 94 ? 19.654 0.778 -20.904 1.00 86.50 94 GLN A C 1
ATOM 734 O O . GLN A 1 94 ? 20.673 0.706 -21.598 1.00 86.50 94 GLN A O 1
ATOM 739 N N . PHE A 1 95 ? 19.176 -0.263 -20.229 1.00 85.25 95 PHE A N 1
ATOM 740 C CA . PHE A 1 95 ? 19.773 -1.582 -20.320 1.00 85.25 95 PHE A CA 1
ATOM 741 C C . PHE A 1 95 ? 19.648 -2.155 -21.738 1.00 85.25 95 PHE A C 1
ATOM 743 O O . PHE A 1 95 ? 20.645 -2.632 -22.277 1.00 85.25 95 PHE A O 1
ATOM 750 N N . GLN A 1 96 ? 18.472 -2.037 -22.366 1.00 82.69 96 GLN A N 1
ATOM 751 C CA . GLN A 1 96 ? 18.230 -2.504 -23.738 1.00 82.69 96 GLN A CA 1
ATOM 752 C C . GLN A 1 96 ? 18.974 -1.673 -24.790 1.00 82.69 96 GLN A C 1
ATOM 754 O O . GLN A 1 96 ? 19.492 -2.225 -25.756 1.00 82.69 96 GLN A O 1
ATOM 759 N N . SER A 1 97 ? 19.064 -0.354 -24.598 1.00 78.25 97 SER A N 1
ATOM 760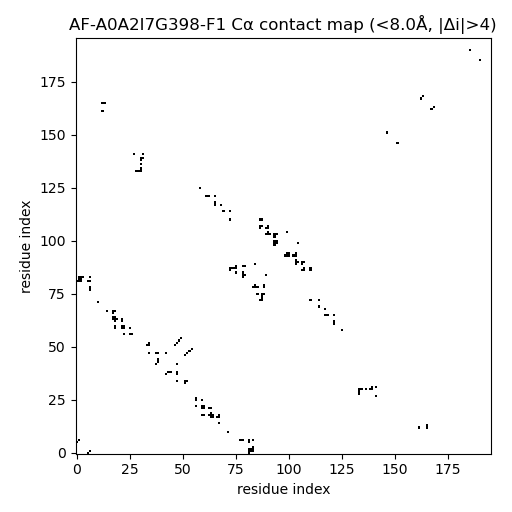 C CA . SER A 1 97 ? 19.684 0.541 -25.585 1.00 78.25 97 SER A CA 1
ATOM 761 C C . SER A 1 97 ? 21.207 0.406 -25.652 1.00 78.25 97 SER A C 1
ATOM 763 O O . SER A 1 97 ? 21.787 0.577 -26.721 1.00 78.25 97 SER A O 1
ATOM 765 N N . THR A 1 98 ? 21.865 0.114 -24.523 1.00 68.12 98 THR A N 1
ATOM 766 C CA . THR A 1 98 ? 23.339 0.160 -24.428 1.00 68.12 98 THR A CA 1
ATOM 767 C C . THR A 1 98 ? 23.973 -1.168 -23.995 1.00 68.12 98 THR A C 1
ATOM 769 O O . THR A 1 98 ? 25.191 -1.225 -23.882 1.00 68.12 98 THR A O 1
ATOM 772 N N . PHE A 1 99 ? 23.197 -2.236 -23.742 1.00 63.09 99 PHE A N 1
ATOM 773 C CA . PHE A 1 99 ? 23.699 -3.538 -23.260 1.00 63.09 99 PHE A CA 1
ATOM 774 C C . PHE A 1 99 ? 24.790 -3.373 -22.182 1.00 63.09 99 PHE A C 1
ATOM 776 O O . PHE A 1 99 ? 25.931 -3.786 -22.371 1.00 63.09 99 PHE A O 1
ATOM 783 N N . SER A 1 100 ? 24.425 -2.753 -21.047 1.00 61.84 100 SER A N 1
ATOM 784 C CA . SER A 1 100 ? 25.308 -2.316 -19.937 1.00 61.84 100 SER A CA 1
ATOM 785 C C . SER A 1 100 ? 25.911 -0.901 -20.054 1.00 61.84 100 SER A C 1
ATOM 787 O O . SER A 1 100 ? 27.101 -0.659 -19.857 1.00 61.84 100 SER A O 1
ATOM 789 N N . GLY A 1 101 ? 25.054 0.098 -20.279 1.00 74.81 101 GLY A N 1
ATOM 790 C CA . GLY A 1 101 ? 25.460 1.494 -20.104 1.00 74.81 101 GLY A CA 1
ATOM 791 C C . GLY A 1 101 ? 25.724 1.822 -18.620 1.00 74.81 101 GLY A C 1
ATOM 792 O O . GLY A 1 101 ? 24.886 1.484 -17.778 1.00 74.81 101 GLY A O 1
ATOM 793 N N . PRO A 1 102 ? 26.806 2.549 -18.269 1.00 83.94 102 PRO A N 1
ATOM 794 C CA . PRO A 1 102 ? 27.031 3.076 -16.915 1.00 83.94 102 PRO A CA 1
ATOM 795 C C . PRO A 1 102 ? 25.823 3.834 -16.333 1.00 83.94 102 PRO A C 1
ATOM 797 O O . PRO A 1 102 ? 25.601 3.829 -15.123 1.00 83.94 102 PRO A O 1
ATOM 800 N N . ALA A 1 103 ? 25.000 4.430 -17.202 1.00 84.62 103 ALA A N 1
ATOM 801 C CA . ALA A 1 103 ? 23.753 5.097 -16.839 1.00 84.62 103 ALA A CA 1
ATOM 802 C C . ALA A 1 103 ? 22.717 4.155 -16.191 1.00 84.62 103 ALA A C 1
ATOM 804 O O . ALA A 1 103 ? 22.094 4.536 -15.200 1.00 84.62 103 ALA A O 1
ATOM 805 N N . ALA A 1 104 ? 22.561 2.922 -16.692 1.00 85.75 104 ALA A N 1
ATOM 806 C CA . ALA A 1 104 ? 21.628 1.944 -16.123 1.00 85.75 104 ALA A CA 1
ATOM 807 C C . ALA A 1 104 ? 22.050 1.536 -14.701 1.00 85.75 104 ALA A C 1
ATOM 809 O O . ALA A 1 104 ? 21.218 1.497 -13.795 1.00 85.75 104 ALA A O 1
ATOM 810 N N . ASN A 1 105 ? 23.355 1.331 -14.480 1.00 89.44 105 ASN A N 1
ATOM 811 C CA . ASN A 1 105 ? 23.903 1.025 -13.155 1.00 89.44 105 ASN A CA 1
ATOM 812 C C . ASN A 1 105 ? 23.699 2.183 -12.171 1.00 89.44 105 ASN A C 1
ATOM 814 O O . ASN A 1 105 ? 23.378 1.949 -11.007 1.00 89.44 105 ASN A O 1
ATOM 818 N N . MET A 1 106 ? 23.854 3.428 -12.629 1.00 90.88 106 MET A N 1
ATOM 819 C CA . MET A 1 106 ? 23.635 4.602 -11.786 1.00 90.88 106 MET A CA 1
ATOM 820 C C . MET A 1 106 ? 22.168 4.711 -11.349 1.00 90.88 106 MET A C 1
ATOM 822 O O . MET A 1 106 ? 21.897 4.883 -10.162 1.00 90.88 106 MET A O 1
ATOM 826 N N . LEU A 1 107 ? 21.221 4.546 -12.279 1.00 91.31 107 LEU A N 1
ATOM 827 C CA . LEU A 1 107 ? 19.788 4.552 -11.966 1.00 91.31 107 LEU A CA 1
ATOM 828 C C . LEU A 1 107 ? 19.398 3.399 -11.031 1.00 91.31 107 LEU A C 1
ATOM 830 O O . LEU A 1 107 ? 18.667 3.619 -10.066 1.00 91.31 107 LEU A O 1
ATOM 834 N N . ALA A 1 108 ? 19.925 2.193 -11.264 1.00 90.44 108 ALA A N 1
ATOM 835 C CA . ALA A 1 108 ? 19.705 1.045 -10.387 1.00 90.44 108 ALA A CA 1
ATOM 836 C C . ALA A 1 108 ? 20.256 1.287 -8.972 1.00 90.44 108 ALA A C 1
ATOM 838 O O . ALA A 1 108 ? 19.596 0.956 -7.988 1.00 90.44 108 ALA A O 1
ATOM 839 N N . GLY A 1 109 ? 21.427 1.921 -8.856 1.00 93.44 109 GLY A N 1
ATOM 840 C CA . GLY A 1 109 ? 22.007 2.320 -7.574 1.00 93.44 109 GLY A CA 1
ATOM 841 C C . GLY A 1 109 ? 21.142 3.333 -6.821 1.00 93.44 109 GLY A C 1
ATOM 842 O O . GLY A 1 109 ? 20.903 3.166 -5.626 1.00 93.44 109 GLY A O 1
ATOM 843 N N . VAL A 1 110 ? 20.613 4.346 -7.518 1.00 94.25 110 VAL A N 1
ATOM 844 C CA . VAL A 1 110 ? 19.677 5.323 -6.934 1.00 94.25 110 VAL A CA 1
ATOM 845 C C . VAL A 1 110 ? 18.398 4.634 -6.460 1.00 94.25 110 VAL A C 1
ATOM 847 O O . VAL A 1 110 ? 17.973 4.858 -5.328 1.00 94.25 110 VAL A O 1
ATOM 850 N N . LEU A 1 111 ? 17.818 3.749 -7.276 1.00 93.50 111 LEU A N 1
ATOM 851 C CA . LEU A 1 111 ? 16.622 2.992 -6.910 1.00 93.50 111 LEU A CA 1
ATOM 852 C C . LEU A 1 111 ? 16.861 2.119 -5.668 1.00 93.50 111 LEU A C 1
ATOM 854 O O . LEU A 1 111 ? 16.062 2.140 -4.731 1.00 93.50 111 LEU A O 1
ATOM 858 N N . ALA A 1 112 ? 17.988 1.404 -5.621 1.00 94.38 112 ALA A N 1
ATOM 859 C CA . ALA A 1 112 ? 18.381 0.600 -4.468 1.00 94.38 112 ALA A CA 1
ATOM 860 C C . ALA A 1 112 ? 18.559 1.458 -3.205 1.00 94.38 112 ALA A C 1
ATOM 862 O O . ALA A 1 112 ? 18.120 1.064 -2.122 1.00 94.38 112 ALA A O 1
ATOM 863 N N . LEU A 1 113 ? 19.142 2.653 -3.338 1.00 95.88 113 LEU A N 1
ATOM 864 C CA . LEU A 1 113 ? 19.295 3.600 -2.237 1.00 95.88 113 LEU A CA 1
ATOM 865 C C . LEU A 1 113 ? 17.942 4.135 -1.753 1.00 95.88 113 LEU A C 1
ATOM 867 O O . LEU A 1 113 ? 17.739 4.240 -0.546 1.00 95.88 113 LEU A O 1
ATOM 871 N N . CYS A 1 114 ? 16.990 4.403 -2.651 1.00 94.56 114 CYS A N 1
ATOM 872 C CA . CYS A 1 114 ? 15.619 4.757 -2.280 1.00 94.56 114 CYS A CA 1
ATOM 873 C C . CYS A 1 114 ? 14.924 3.625 -1.507 1.00 94.56 114 CYS A C 1
ATOM 875 O O . CYS A 1 114 ? 14.333 3.878 -0.456 1.00 94.56 114 CYS A O 1
ATOM 877 N N . CYS A 1 115 ? 15.034 2.378 -1.975 1.00 94.56 115 CYS A N 1
ATOM 878 C CA . CYS A 1 115 ? 14.503 1.210 -1.267 1.00 94.56 115 CYS A CA 1
ATOM 879 C C . CYS A 1 115 ? 15.119 1.072 0.132 1.00 94.56 115 CYS A C 1
ATOM 881 O O . CYS A 1 115 ? 14.395 0.900 1.114 1.00 94.56 115 CYS A O 1
ATOM 883 N N . LEU A 1 116 ? 16.446 1.201 0.237 1.00 95.56 116 LEU A N 1
ATOM 884 C CA . LEU A 1 116 ? 17.159 1.155 1.511 1.00 95.56 116 LEU A CA 1
ATOM 885 C C . LEU A 1 116 ? 16.734 2.302 2.434 1.00 95.56 116 LEU A C 1
ATOM 887 O O . LEU A 1 116 ? 16.490 2.070 3.613 1.00 95.56 116 LEU A O 1
ATOM 891 N N . ALA A 1 117 ? 16.593 3.521 1.915 1.00 95.19 117 ALA A N 1
ATOM 892 C CA . ALA A 1 117 ? 16.151 4.675 2.689 1.00 95.19 117 ALA A CA 1
ATOM 893 C C . ALA A 1 117 ? 14.749 4.463 3.274 1.00 95.19 117 ALA A C 1
ATOM 895 O O . ALA A 1 117 ? 14.532 4.744 4.450 1.00 95.19 117 ALA A O 1
ATOM 896 N N . ILE A 1 118 ? 13.813 3.913 2.494 1.00 93.62 118 ILE A N 1
ATOM 897 C CA . ILE A 1 118 ? 12.455 3.602 2.964 1.00 93.62 118 ILE A CA 1
ATOM 898 C C . ILE A 1 118 ? 12.479 2.488 4.016 1.00 93.62 118 ILE A C 1
ATOM 900 O O . ILE A 1 118 ? 11.818 2.610 5.048 1.00 93.62 118 ILE A O 1
ATOM 904 N N . LEU A 1 119 ? 13.266 1.432 3.794 1.00 93.00 119 LEU A N 1
ATOM 905 C CA . LEU A 1 119 ? 13.460 0.349 4.763 1.00 93.00 119 LEU A CA 1
ATOM 906 C C . LEU A 1 119 ? 14.027 0.869 6.087 1.00 93.00 119 LEU A C 1
ATOM 908 O O . LEU A 1 119 ? 13.509 0.549 7.156 1.00 93.00 119 LEU A O 1
ATOM 912 N N . LEU A 1 120 ? 15.068 1.700 6.025 1.00 93.56 120 LEU A N 1
ATOM 913 C CA . LEU A 1 120 ? 15.692 2.285 7.206 1.00 93.56 120 LEU A CA 1
ATOM 914 C C . LEU A 1 120 ? 14.738 3.248 7.915 1.00 93.56 120 LEU A C 1
ATOM 916 O O . LEU A 1 120 ? 14.611 3.172 9.136 1.00 93.56 120 LEU A O 1
ATOM 920 N N . LEU A 1 121 ? 14.021 4.093 7.170 1.00 91.50 121 LEU A N 1
ATOM 921 C CA . LEU A 1 121 ? 13.026 5.012 7.719 1.00 91.50 121 LEU A CA 1
ATOM 922 C C . LEU A 1 121 ? 11.913 4.259 8.449 1.00 91.50 121 LEU A C 1
ATOM 924 O O . LEU A 1 121 ? 11.525 4.657 9.548 1.00 91.50 121 LEU A O 1
ATOM 928 N N . GLU A 1 122 ? 11.418 3.162 7.877 1.00 90.25 122 GLU A N 1
ATOM 929 C CA . GLU A 1 122 ? 10.410 2.333 8.532 1.00 90.25 122 GLU A CA 1
ATOM 930 C C . GLU A 1 122 ? 10.974 1.646 9.778 1.00 90.25 122 GLU A C 1
ATOM 932 O O . GLU A 1 122 ? 10.360 1.724 10.846 1.00 90.25 122 GLU A O 1
ATOM 937 N N . SER A 1 123 ? 12.181 1.080 9.681 1.00 86.50 123 SER A N 1
ATOM 938 C CA . SER A 1 123 ? 12.843 0.415 10.806 1.00 86.50 123 SER A CA 1
ATOM 939 C C . SER A 1 123 ? 13.099 1.371 11.977 1.00 86.50 123 SER A C 1
ATOM 941 O O . SER A 1 123 ? 12.881 1.009 13.135 1.00 86.50 123 SER A O 1
ATOM 943 N N . ALA A 1 124 ? 13.473 2.621 11.688 1.00 86.81 124 ALA A N 1
ATOM 944 C CA . ALA A 1 124 ? 13.653 3.669 12.682 1.00 86.81 124 ALA A CA 1
ATOM 945 C C . ALA A 1 124 ? 12.305 4.132 13.258 1.00 86.81 124 ALA A C 1
ATOM 947 O O . ALA A 1 124 ? 12.174 4.312 14.471 1.00 86.81 124 ALA A O 1
ATOM 948 N N . SER A 1 125 ? 11.279 4.259 12.408 1.00 83.50 125 SER A N 1
ATOM 949 C CA . SER A 1 125 ? 9.926 4.672 12.809 1.00 83.50 125 SER A CA 1
ATOM 950 C C . SER A 1 125 ? 9.203 3.625 13.660 1.00 83.50 125 SER A C 1
ATOM 952 O O . SER A 1 125 ? 8.340 3.982 14.465 1.00 83.50 125 SER A O 1
ATOM 954 N N . ARG A 1 126 ? 9.564 2.336 13.546 1.00 73.56 126 ARG A N 1
ATOM 955 C CA . ARG A 1 126 ? 9.034 1.270 14.416 1.00 73.56 126 ARG A CA 1
ATOM 956 C C . ARG A 1 126 ? 9.359 1.500 15.895 1.00 73.56 126 ARG A C 1
ATOM 958 O O . ARG A 1 126 ? 8.566 1.097 16.747 1.00 73.56 126 ARG A O 1
ATOM 965 N N . GLY A 1 127 ? 10.465 2.183 16.212 1.00 67.25 127 GLY A N 1
ATOM 966 C CA . GLY A 1 127 ? 10.875 2.527 17.577 1.00 67.25 127 GLY A CA 1
ATOM 967 C C . GLY A 1 127 ? 10.926 1.336 18.550 1.00 67.25 127 GLY A C 1
ATOM 968 O O . GLY A 1 127 ? 10.833 0.169 18.174 1.00 67.25 127 GLY A O 1
ATOM 969 N N . LYS A 1 128 ? 11.009 1.618 19.860 1.00 55.47 128 LYS A N 1
ATOM 970 C CA . LYS A 1 128 ? 10.841 0.614 20.934 1.00 55.47 128 LYS A CA 1
ATOM 971 C C . LYS A 1 128 ? 9.375 0.208 21.130 1.00 55.47 128 LYS A C 1
ATOM 973 O O . LYS A 1 128 ? 9.010 -0.184 22.238 1.00 55.47 128 LYS A O 1
ATOM 978 N N . ALA A 1 129 ? 8.527 0.279 20.099 1.00 54.59 129 ALA A N 1
ATOM 979 C CA . ALA A 1 129 ? 7.172 -0.274 20.129 1.00 54.59 129 ALA A CA 1
ATOM 980 C C . ALA A 1 129 ? 7.239 -1.812 20.077 1.00 54.59 129 ALA A C 1
ATOM 982 O O . ALA A 1 129 ? 6.635 -2.482 19.244 1.00 54.59 129 ALA A O 1
ATOM 983 N N . ARG A 1 130 ? 8.031 -2.374 20.992 1.00 48.06 130 ARG A N 1
ATOM 984 C CA . ARG A 1 130 ? 8.022 -3.754 21.419 1.00 48.06 130 ARG A CA 1
ATOM 985 C C . ARG A 1 130 ? 6.606 -3.974 21.900 1.00 48.06 130 ARG A C 1
ATOM 987 O O . ARG A 1 130 ? 6.257 -3.434 22.945 1.00 48.06 130 ARG A O 1
ATOM 994 N N . TYR A 1 131 ? 5.821 -4.656 21.063 1.00 52.22 131 TYR A N 1
ATOM 995 C CA . TYR A 1 131 ? 4.624 -5.414 21.412 1.00 52.22 131 TYR A CA 1
ATOM 996 C C . TYR A 1 131 ? 4.281 -5.205 22.888 1.00 52.22 131 TYR A C 1
ATOM 998 O O . TYR A 1 131 ? 4.758 -5.950 23.750 1.00 52.22 131 TYR A O 1
ATOM 1006 N N . ALA A 1 132 ? 3.525 -4.148 23.202 1.00 43.88 132 ALA A N 1
ATOM 1007 C CA . ALA A 1 132 ? 2.791 -4.171 24.450 1.00 43.88 132 ALA A CA 1
ATOM 1008 C C . ALA A 1 132 ? 1.929 -5.412 24.280 1.00 43.88 132 ALA A C 1
ATOM 1010 O O . ALA A 1 132 ? 1.125 -5.449 23.347 1.00 43.88 132 ALA A O 1
ATOM 1011 N N . ARG A 1 133 ? 2.285 -6.472 25.026 1.00 46.31 133 ARG A N 1
ATOM 1012 C CA . ARG A 1 133 ? 1.635 -7.781 25.027 1.00 46.31 133 ARG A CA 1
ATOM 1013 C C . ARG A 1 133 ? 0.181 -7.553 24.655 1.00 46.31 133 ARG A C 1
ATOM 1015 O O . ARG A 1 133 ? -0.526 -6.903 25.421 1.00 46.31 133 ARG A O 1
ATOM 1022 N N . ILE A 1 134 ? -0.230 -8.057 23.491 1.00 53.22 134 ILE A N 1
ATOM 1023 C CA . ILE A 1 134 ? -1.635 -8.385 23.280 1.00 53.22 134 ILE A CA 1
ATOM 1024 C C . ILE A 1 134 ? -1.905 -9.322 24.450 1.00 53.22 134 ILE A C 1
ATOM 1026 O O . ILE A 1 134 ? -1.326 -10.410 24.510 1.00 53.22 134 ILE A O 1
ATOM 1030 N N . GLY A 1 135 ? -2.527 -8.777 25.495 1.00 44.56 135 GLY A N 1
ATOM 1031 C CA . GLY A 1 135 ? -2.583 -9.419 26.792 1.00 44.56 135 GLY A CA 1
ATOM 1032 C C . GLY A 1 135 ? -3.196 -10.796 26.621 1.00 44.56 135 GLY A C 1
ATOM 1033 O O . GLY A 1 135 ? -4.000 -11.020 25.720 1.00 44.56 135 GLY A O 1
ATOM 1034 N N . ALA A 1 136 ? -2.857 -11.711 27.521 1.00 46.16 136 ALA A N 1
ATOM 1035 C CA . ALA A 1 136 ? -3.604 -12.948 27.717 1.00 46.16 136 ALA A CA 1
ATOM 1036 C C . ALA A 1 136 ? -5.018 -12.666 28.290 1.00 46.16 136 ALA A C 1
ATOM 1038 O O . ALA A 1 136 ? -5.489 -13.378 29.171 1.00 46.16 136 ALA A O 1
ATOM 1039 N N . GLY A 1 137 ? -5.660 -11.577 27.855 1.00 48.31 137 GLY A N 1
ATOM 1040 C CA . GLY A 1 137 ? -7.046 -11.256 28.136 1.00 48.31 137 GLY A CA 1
ATOM 1041 C C . GLY A 1 137 ? -7.898 -12.188 27.296 1.00 48.31 137 GLY A C 1
ATOM 1042 O O . GLY A 1 137 ? -7.654 -12.337 26.099 1.00 48.31 137 GLY A O 1
ATOM 1043 N N . ALA A 1 138 ? -8.817 -12.893 27.954 1.00 49.56 138 ALA A N 1
ATOM 1044 C CA . ALA A 1 138 ? -9.655 -13.921 27.358 1.00 49.56 138 ALA A CA 1
ATOM 1045 C C . ALA A 1 138 ? -10.144 -13.497 25.967 1.00 49.56 138 ALA A C 1
ATOM 1047 O O . ALA A 1 138 ? -10.704 -12.412 25.823 1.00 49.56 138 ALA A O 1
ATOM 1048 N N . ALA A 1 139 ? -9.920 -14.354 24.965 1.00 52.19 139 ALA A N 1
ATOM 1049 C CA . ALA A 1 139 ? -10.410 -14.182 23.604 1.00 52.19 139 ALA A CA 1
ATOM 1050 C C . ALA A 1 139 ? -11.944 -14.124 23.623 1.00 52.19 139 ALA A C 1
ATOM 1052 O O . ALA A 1 139 ? -12.630 -15.128 23.448 1.00 52.19 139 ALA A O 1
ATOM 1053 N N . ARG A 1 140 ? -12.492 -12.951 23.930 1.00 58.09 140 ARG A N 1
ATOM 1054 C CA . ARG A 1 140 ? -13.924 -12.708 23.927 1.00 58.09 140 ARG A CA 1
ATOM 1055 C C . ARG A 1 140 ? -14.305 -12.394 22.494 1.00 58.09 140 ARG A C 1
ATOM 1057 O O . ARG A 1 140 ? -13.654 -11.575 21.846 1.00 58.09 140 ARG A O 1
ATOM 1064 N N . GLU A 1 141 ? -15.330 -13.071 21.987 1.00 58.41 141 GLU A N 1
ATOM 1065 C CA . GLU A 1 141 ? -15.790 -12.834 20.625 1.00 58.41 141 GLU A CA 1
ATOM 1066 C C . GLU A 1 141 ? -16.150 -11.358 20.441 1.00 58.41 141 GLU A C 1
ATOM 1068 O O . GLU A 1 141 ? -16.967 -10.794 21.173 1.00 58.41 141 GLU A O 1
ATOM 1073 N N . GLN A 1 142 ? -15.509 -10.733 19.455 1.00 61.06 142 GLN A N 1
ATOM 1074 C CA . GLN A 1 142 ? -15.774 -9.362 19.050 1.00 61.06 142 GLN A CA 1
ATOM 1075 C C . GLN A 1 142 ? -17.265 -9.249 18.707 1.00 61.06 142 GLN A C 1
ATOM 1077 O O . GLN A 1 142 ? -17.768 -9.976 17.842 1.00 61.06 142 GLN A O 1
ATOM 1082 N N . LYS A 1 143 ? -17.993 -8.372 19.408 1.00 63.22 143 LYS A N 1
ATOM 1083 C CA . LYS A 1 143 ? -19.439 -8.212 19.225 1.00 63.22 143 LYS A CA 1
ATOM 1084 C C . LYS A 1 143 ? -19.683 -7.738 17.790 1.00 63.22 143 LYS A C 1
ATOM 1086 O O . LYS A 1 143 ? -19.400 -6.592 17.450 1.00 63.22 143 LYS A O 1
ATOM 1091 N N . ARG A 1 144 ? -20.148 -8.640 16.921 1.00 64.12 144 ARG A N 1
ATOM 1092 C CA . ARG A 1 144 ? -20.373 -8.338 15.502 1.00 64.12 144 ARG A CA 1
ATOM 1093 C C . ARG A 1 144 ? -21.436 -7.249 15.405 1.00 64.12 144 ARG A C 1
ATOM 1095 O O . ARG A 1 144 ? -22.582 -7.469 15.794 1.00 64.12 144 ARG A O 1
ATOM 1102 N N . LEU A 1 145 ? -21.060 -6.079 14.891 1.00 66.56 145 LEU A N 1
ATOM 1103 C CA . LEU A 1 145 ? -22.031 -5.049 14.543 1.00 66.56 145 LEU A CA 1
ATOM 1104 C C . LEU A 1 145 ? -22.918 -5.611 13.431 1.00 66.56 145 LEU A C 1
ATOM 1106 O O . LEU A 1 145 ? -22.440 -5.955 12.350 1.00 66.56 145 LEU A O 1
ATOM 1110 N N . VAL A 1 146 ? -24.208 -5.756 13.720 1.00 70.19 146 VAL A N 1
ATOM 1111 C CA . VAL A 1 146 ? -25.185 -6.219 12.737 1.00 70.19 146 VAL A CA 1
ATOM 1112 C C . VAL A 1 146 ? -25.428 -5.063 11.773 1.00 70.19 146 VAL A C 1
ATOM 1114 O O . VAL A 1 146 ? -26.118 -4.101 12.106 1.00 70.19 146 VAL A O 1
ATOM 1117 N N . LEU A 1 147 ? -24.815 -5.121 10.589 1.00 69.69 147 LEU A N 1
ATOM 1118 C CA . LEU A 1 147 ? -25.108 -4.164 9.527 1.00 69.69 147 LEU A CA 1
ATOM 1119 C C . LEU A 1 147 ? -26.556 -4.361 9.062 1.00 69.69 147 LEU A C 1
ATOM 1121 O O . LEU A 1 147 ? -27.007 -5.488 8.850 1.00 69.69 147 LEU A O 1
ATOM 1125 N N . GLY A 1 148 ? -27.278 -3.258 8.855 1.00 78.25 148 GLY A N 1
ATOM 1126 C CA . GLY A 1 148 ? -28.585 -3.303 8.200 1.00 78.25 148 GLY A CA 1
ATOM 1127 C C . GLY A 1 148 ? -28.474 -3.957 6.818 1.00 78.25 148 GLY A C 1
ATOM 1128 O O . GLY A 1 148 ? -27.473 -3.772 6.125 1.00 78.25 148 GLY A O 1
ATOM 1129 N N . LYS A 1 149 ? -29.502 -4.709 6.401 1.00 77.00 149 LYS A N 1
ATOM 1130 C CA . LYS A 1 149 ? -29.493 -5.522 5.166 1.00 77.00 149 LYS A CA 1
ATOM 1131 C C . LYS A 1 149 ? -29.021 -4.751 3.919 1.00 77.00 149 LYS A C 1
ATOM 1133 O O . LYS A 1 149 ? -28.294 -5.311 3.108 1.00 77.00 149 LYS A O 1
ATOM 1138 N N . GLY A 1 150 ? -29.364 -3.464 3.801 1.00 80.62 150 GLY A N 1
ATOM 1139 C CA . GLY A 1 150 ? -28.906 -2.602 2.702 1.00 80.62 150 GLY A CA 1
ATOM 1140 C C . GLY A 1 150 ? -27.409 -2.269 2.746 1.00 80.62 150 GLY A C 1
ATOM 1141 O O . GLY A 1 150 ? -26.732 -2.344 1.725 1.00 80.62 150 GLY A O 1
ATOM 1142 N N . ALA A 1 151 ? -26.861 -1.972 3.927 1.00 76.12 151 ALA A N 1
ATOM 1143 C CA . ALA A 1 151 ? -25.427 -1.727 4.098 1.00 76.12 151 ALA A CA 1
ATOM 1144 C C . ALA A 1 151 ? -24.606 -3.016 3.915 1.00 76.12 151 ALA A C 1
ATOM 1146 O O . ALA A 1 151 ? -23.524 -2.982 3.333 1.00 76.12 151 ALA A O 1
ATOM 1147 N N . ALA A 1 152 ? -25.145 -4.159 4.354 1.00 77.44 152 ALA A N 1
ATOM 1148 C CA . ALA A 1 152 ? -24.543 -5.469 4.123 1.00 77.44 152 ALA A CA 1
ATOM 1149 C C . ALA A 1 152 ? -24.494 -5.817 2.625 1.00 77.44 152 ALA A C 1
ATOM 1151 O O . ALA A 1 152 ? -23.440 -6.208 2.129 1.00 77.44 152 ALA A O 1
ATOM 1152 N N . PHE A 1 153 ? -25.595 -5.602 1.895 1.00 82.50 153 PHE A N 1
ATOM 1153 C CA . PHE A 1 153 ? -25.642 -5.800 0.446 1.00 82.50 153 PHE A CA 1
ATOM 1154 C C . PHE A 1 153 ? -24.667 -4.873 -0.292 1.00 82.50 153 PHE A C 1
ATOM 1156 O O . PHE A 1 153 ? -23.916 -5.335 -1.145 1.00 82.50 153 PHE A O 1
ATOM 1163 N N . GLY A 1 154 ? -24.608 -3.588 0.076 1.00 82.38 154 GLY A N 1
ATOM 1164 C CA . GLY A 1 154 ? -23.661 -2.635 -0.511 1.00 82.38 154 GLY A CA 1
ATOM 1165 C C . GLY A 1 154 ? -22.197 -3.023 -0.278 1.00 82.38 154 GLY A C 1
ATOM 1166 O O . GLY A 1 154 ? -21.394 -2.982 -1.208 1.00 82.38 154 GLY A O 1
ATOM 1167 N N . ALA A 1 155 ? -21.849 -3.467 0.933 1.00 79.69 155 ALA A N 1
ATOM 1168 C CA . ALA A 1 155 ? -20.503 -3.946 1.244 1.00 79.69 155 ALA A CA 1
ATOM 1169 C C . ALA A 1 155 ? -20.147 -5.224 0.465 1.00 79.69 155 ALA A C 1
ATOM 1171 O O . ALA A 1 155 ? -19.039 -5.338 -0.057 1.00 79.69 155 ALA A O 1
ATOM 1172 N N . GLN A 1 156 ? -21.088 -6.167 0.346 1.00 81.94 156 GLN A N 1
ATOM 1173 C CA . GLN A 1 156 ? -20.905 -7.384 -0.450 1.00 81.94 156 GLN A CA 1
ATOM 1174 C C . GLN A 1 156 ? -20.741 -7.075 -1.938 1.00 81.94 156 GLN A C 1
ATOM 1176 O O . GLN A 1 156 ? -19.833 -7.612 -2.567 1.00 81.94 156 GLN A O 1
ATOM 1181 N N . LEU A 1 157 ? -21.572 -6.189 -2.491 1.00 85.81 157 LEU A N 1
ATOM 1182 C CA . LEU A 1 157 ? -21.487 -5.768 -3.887 1.00 85.81 157 LEU A CA 1
ATOM 1183 C C . LEU A 1 157 ? -20.154 -5.074 -4.174 1.00 85.81 157 LEU A C 1
ATOM 1185 O O . LEU A 1 157 ? -19.521 -5.376 -5.179 1.00 85.81 157 LEU A O 1
ATOM 1189 N N . LEU A 1 158 ? -19.700 -4.188 -3.284 1.00 83.31 158 LEU A N 1
ATOM 1190 C CA . LEU A 1 158 ? -18.415 -3.505 -3.424 1.00 83.31 158 LEU A CA 1
ATOM 1191 C C . LEU A 1 158 ? -17.247 -4.495 -3.394 1.00 83.31 158 LEU A C 1
ATOM 1193 O O . LEU A 1 158 ? -16.370 -4.413 -4.247 1.00 83.31 158 LEU A O 1
ATOM 1197 N N . LEU A 1 159 ? -17.248 -5.452 -2.460 1.00 82.44 159 LEU A N 1
ATOM 1198 C CA . LEU A 1 159 ? -16.221 -6.497 -2.391 1.00 82.44 159 LEU A CA 1
ATOM 1199 C C . LEU A 1 159 ? -16.233 -7.391 -3.634 1.00 82.44 159 LEU A C 1
ATOM 1201 O O . LEU A 1 159 ? -15.174 -7.686 -4.179 1.00 82.44 159 LEU A O 1
ATOM 1205 N N . LEU A 1 160 ? -17.416 -7.787 -4.109 1.00 83.81 160 LEU A N 1
ATOM 1206 C CA . LEU A 1 160 ? -17.562 -8.566 -5.338 1.00 83.81 160 LEU A CA 1
ATOM 1207 C C . LEU A 1 160 ? -17.048 -7.791 -6.548 1.00 83.81 160 LEU A C 1
ATOM 1209 O O . LEU A 1 160 ? -16.274 -8.331 -7.327 1.00 83.81 160 LEU A O 1
ATOM 1213 N N . LEU A 1 161 ? -17.423 -6.521 -6.686 1.00 84.00 161 LEU A N 1
ATOM 1214 C CA . LEU A 1 161 ? -16.977 -5.667 -7.781 1.00 84.00 161 LEU A CA 1
ATOM 1215 C C . LEU A 1 161 ? -15.456 -5.476 -7.757 1.00 84.00 161 LEU A C 1
ATOM 1217 O O . LEU A 1 161 ? -14.807 -5.538 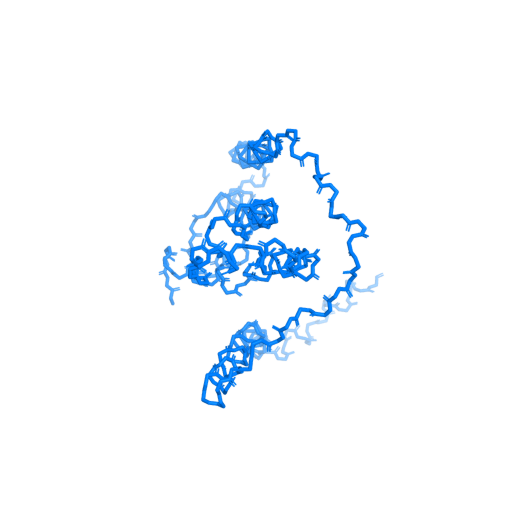-8.796 1.00 84.00 161 LEU A O 1
ATOM 1221 N N . LEU A 1 162 ? -14.883 -5.305 -6.569 1.00 80.62 162 LEU A N 1
ATOM 1222 C CA . LEU A 1 162 ? -13.447 -5.170 -6.368 1.00 80.62 162 LEU A CA 1
ATOM 1223 C C . LEU A 1 162 ? -12.692 -6.455 -6.750 1.00 80.62 162 LEU A C 1
ATOM 1225 O O . LEU A 1 162 ? -11.702 -6.379 -7.471 1.00 80.62 162 LEU A O 1
ATOM 1229 N N . VAL A 1 163 ? -13.187 -7.632 -6.348 1.00 80.50 163 VAL A N 1
ATOM 1230 C CA . VAL A 1 163 ? -12.622 -8.938 -6.746 1.00 80.50 163 VAL A CA 1
ATOM 1231 C C . VAL A 1 163 ? -12.760 -9.161 -8.252 1.00 80.50 163 VAL A C 1
ATOM 1233 O O . VAL A 1 163 ? -11.804 -9.574 -8.907 1.00 80.50 163 VAL A O 1
ATOM 1236 N N . MET A 1 164 ? -13.926 -8.843 -8.815 1.00 80.81 164 MET A N 1
ATOM 1237 C CA . MET A 1 164 ? -14.194 -8.969 -10.247 1.00 80.81 164 MET A CA 1
ATOM 1238 C C . MET A 1 164 ? -13.290 -8.055 -11.072 1.00 80.81 164 MET A C 1
ATOM 1240 O O . MET A 1 164 ? -12.809 -8.474 -12.117 1.00 80.81 164 MET A O 1
ATOM 1244 N N . LEU A 1 165 ? -13.004 -6.838 -10.610 1.00 78.75 165 LEU A N 1
ATOM 1245 C CA . LEU A 1 165 ? -12.052 -5.948 -11.273 1.00 78.75 165 LEU A CA 1
ATOM 1246 C C . LEU A 1 165 ? -10.609 -6.441 -11.115 1.00 78.75 165 LEU A C 1
ATOM 1248 O O . LEU A 1 165 ? -9.871 -6.470 -12.098 1.00 78.75 165 LEU A O 1
ATOM 1252 N N . ALA A 1 166 ? -10.221 -6.870 -9.911 1.00 71.50 166 ALA A N 1
ATOM 1253 C CA . ALA A 1 166 ? -8.864 -7.323 -9.616 1.00 71.50 166 ALA A CA 1
ATOM 1254 C C . ALA A 1 166 ? -8.480 -8.601 -10.377 1.00 71.50 166 ALA A C 1
ATOM 1256 O O . ALA A 1 166 ? -7.353 -8.701 -10.850 1.00 71.50 166 ALA A O 1
ATOM 1257 N N . MET A 1 167 ? -9.398 -9.562 -10.536 1.00 75.94 167 MET A N 1
ATOM 1258 C CA . MET A 1 167 ? -9.154 -10.772 -11.336 1.00 75.94 167 MET A CA 1
ATOM 1259 C C . MET A 1 167 ? -9.528 -10.601 -12.809 1.00 75.94 167 MET A C 1
ATOM 1261 O O . MET A 1 167 ? -8.836 -11.116 -13.687 1.00 75.94 167 MET A O 1
ATOM 1265 N N . GLY A 1 168 ? -10.616 -9.887 -13.096 1.00 79.38 168 GLY A N 1
ATOM 1266 C CA . GLY A 1 168 ? -11.168 -9.776 -14.442 1.00 79.38 168 GLY A CA 1
ATOM 1267 C C . GLY A 1 168 ? -10.266 -8.996 -15.388 1.00 79.38 168 GLY A C 1
ATOM 1268 O O . GLY A 1 168 ? -10.091 -9.415 -16.527 1.00 79.38 168 GLY A O 1
ATOM 1269 N N . VAL A 1 169 ? -9.642 -7.905 -14.930 1.00 75.19 169 VAL A N 1
ATOM 1270 C CA . VAL A 1 169 ? -8.758 -7.103 -15.791 1.00 75.19 169 VAL A CA 1
ATOM 1271 C C . VAL A 1 169 ? -7.516 -7.899 -16.232 1.00 75.19 169 VAL A C 1
ATOM 1273 O O . VAL A 1 169 ? -7.303 -7.989 -17.443 1.00 75.19 169 VAL A O 1
ATOM 1276 N N . PRO A 1 170 ? -6.736 -8.546 -15.337 1.00 69.94 170 PRO A N 1
ATOM 1277 C CA . PRO A 1 170 ? -5.611 -9.387 -15.747 1.00 69.94 170 PRO A CA 1
ATOM 1278 C C . PRO A 1 170 ? -6.019 -10.542 -16.662 1.00 69.94 170 PRO A C 1
ATOM 1280 O O . PRO A 1 170 ? -5.366 -10.753 -17.680 1.00 69.94 170 PRO A O 1
ATOM 1283 N N . LEU A 1 171 ? -7.113 -11.250 -16.348 1.00 77.00 171 LEU A N 1
ATOM 1284 C CA . LEU A 1 171 ? -7.605 -12.369 -17.162 1.00 77.00 171 LEU A CA 1
ATOM 1285 C C . LEU A 1 171 ? -8.021 -11.919 -18.562 1.00 77.00 171 LEU A C 1
ATOM 1287 O O . LEU A 1 171 ? -7.646 -12.555 -19.540 1.00 77.00 171 LEU A O 1
ATOM 1291 N N . LEU A 1 172 ? -8.755 -10.811 -18.682 1.00 78.50 172 LEU A N 1
ATOM 1292 C CA . LEU A 1 172 ? -9.170 -10.278 -19.981 1.00 78.50 172 LEU A CA 1
ATOM 1293 C C . LEU A 1 172 ? -7.976 -9.833 -20.819 1.00 78.50 172 LEU A C 1
ATOM 1295 O O . LEU A 1 172 ? -7.963 -10.069 -22.026 1.00 78.50 172 LEU A O 1
ATOM 1299 N N . VAL A 1 173 ? -6.972 -9.212 -20.196 1.00 74.06 173 VAL A N 1
ATOM 1300 C CA . VAL A 1 173 ? -5.730 -8.849 -20.882 1.00 74.06 173 VAL A CA 1
ATOM 1301 C C . VAL A 1 173 ? -5.023 -10.119 -21.356 1.00 74.06 173 VAL A C 1
ATOM 1303 O O . VAL A 1 173 ? -4.756 -10.229 -22.548 1.00 74.06 173 VAL A O 1
ATOM 1306 N N . LEU A 1 174 ? -4.809 -11.110 -20.488 1.00 76.75 174 LEU A N 1
ATOM 1307 C CA . LEU A 1 174 ? -4.173 -12.382 -20.851 1.00 76.75 174 LEU A CA 1
ATOM 1308 C C . LEU A 1 174 ? -4.907 -13.099 -21.988 1.00 76.75 174 LEU A C 1
ATOM 1310 O O . LEU A 1 174 ? -4.282 -13.462 -22.980 1.00 76.75 174 LEU A O 1
ATOM 1314 N N . CYS A 1 175 ? -6.231 -13.238 -21.891 1.00 81.00 175 CYS A N 1
ATOM 1315 C CA . CYS A 1 175 ? -7.060 -13.851 -22.927 1.00 81.00 175 CYS A CA 1
ATOM 1316 C C . CYS A 1 175 ? -6.991 -13.077 -24.245 1.00 81.00 175 CYS A C 1
ATOM 1318 O O . CYS A 1 175 ? -6.882 -13.679 -25.310 1.00 81.00 175 CYS A O 1
ATOM 1320 N N . ARG A 1 176 ? -7.015 -11.741 -24.192 1.00 80.38 176 ARG A N 1
ATOM 1321 C CA . ARG A 1 176 ? -6.882 -10.895 -25.382 1.00 80.38 176 ARG A CA 1
ATOM 1322 C C . ARG A 1 176 ? -5.513 -11.057 -26.038 1.00 80.38 176 ARG A C 1
ATOM 1324 O O . ARG A 1 176 ? -5.449 -11.086 -27.260 1.00 80.38 176 ARG A O 1
ATOM 1331 N N . TRP A 1 177 ? -4.438 -11.161 -25.260 1.00 69.81 177 TRP A N 1
ATOM 1332 C CA . TRP A 1 177 ? -3.093 -11.416 -25.781 1.00 69.81 177 TRP A CA 1
ATOM 1333 C C . TRP A 1 177 ? -2.964 -12.816 -26.376 1.00 69.81 177 TRP A C 1
ATOM 1335 O O . TRP A 1 177 ? -2.416 -12.952 -27.463 1.00 69.81 177 TRP A O 1
ATOM 1345 N N . LEU A 1 178 ? -3.530 -13.833 -25.724 1.00 76.50 178 LEU A N 1
ATOM 1346 C CA . LEU A 1 178 ? -3.626 -15.192 -26.265 1.00 76.50 178 LEU A CA 1
ATOM 1347 C C . LEU A 1 178 ? -4.367 -15.215 -27.606 1.00 76.50 178 LEU A C 1
ATOM 1349 O O . LEU A 1 178 ? -3.944 -15.902 -28.529 1.00 76.50 178 LEU A O 1
ATOM 1353 N N . TRP A 1 179 ? -5.439 -14.431 -27.725 1.00 76.00 179 TRP A N 1
ATOM 1354 C CA . TRP A 1 179 ? -6.213 -14.317 -28.958 1.00 76.00 179 TRP A CA 1
ATOM 1355 C C . TRP A 1 179 ? -5.465 -13.544 -30.053 1.00 76.00 179 TRP A C 1
ATOM 1357 O O . TRP A 1 179 ? -5.417 -13.988 -31.196 1.00 76.00 179 TRP A O 1
ATOM 1367 N N . LEU A 1 180 ? -4.879 -12.387 -29.723 1.00 72.94 180 LEU A N 1
ATOM 1368 C CA . LEU A 1 180 ? -4.148 -11.533 -30.671 1.00 72.94 180 LEU A CA 1
ATOM 1369 C C . LEU A 1 180 ? -2.811 -12.135 -31.112 1.00 72.94 180 LEU A C 1
ATOM 1371 O O . LEU A 1 180 ? -2.386 -11.878 -32.232 1.00 72.94 180 LEU A O 1
ATOM 1375 N N . GLY A 1 181 ? -2.163 -12.924 -30.253 1.00 68.38 181 GLY A N 1
ATOM 1376 C CA . GLY A 1 181 ? -0.951 -13.670 -30.589 1.00 68.38 181 GLY A CA 1
ATOM 1377 C C . GLY A 1 181 ? -1.187 -14.744 -31.650 1.00 68.38 181 GLY A C 1
ATOM 1378 O O . GLY A 1 181 ? -0.228 -15.184 -32.273 1.00 68.38 181 GLY A O 1
ATOM 1379 N N . GLY A 1 182 ? -2.448 -15.121 -31.894 1.00 67.75 182 GLY A N 1
ATOM 1380 C CA . GLY A 1 182 ? -2.825 -16.098 -32.908 1.00 67.75 182 GLY A CA 1
ATOM 1381 C C . GLY A 1 182 ? -2.361 -17.518 -32.573 1.00 67.75 182 GLY A C 1
ATOM 1382 O O . GLY A 1 182 ? -1.427 -17.746 -31.804 1.00 67.75 182 GLY A O 1
ATOM 1383 N N . ILE A 1 183 ? -3.022 -18.509 -33.171 1.00 62.34 183 ILE A N 1
ATOM 1384 C CA . ILE A 1 183 ? -2.611 -19.921 -33.065 1.00 62.34 183 ILE A CA 1
ATOM 1385 C C . ILE A 1 183 ? -1.243 -20.136 -33.747 1.00 62.34 183 ILE A C 1
ATOM 1387 O O . ILE A 1 183 ? -0.500 -21.035 -33.364 1.00 62.34 183 ILE A O 1
ATOM 1391 N N . ASP A 1 184 ? -0.861 -19.257 -34.678 1.00 61.25 184 ASP A N 1
ATOM 1392 C CA . ASP A 1 184 ? 0.410 -19.318 -35.407 1.00 61.25 184 ASP A CA 1
ATOM 1393 C C . ASP A 1 184 ? 1.636 -19.196 -34.491 1.00 61.25 184 ASP A C 1
ATOM 1395 O O . ASP A 1 184 ? 2.631 -19.886 -34.706 1.00 61.25 184 ASP A O 1
ATOM 1399 N N . ASN A 1 185 ? 1.551 -18.419 -33.402 1.00 61.16 185 ASN A N 1
ATOM 1400 C CA . ASN A 1 185 ? 2.653 -18.311 -32.442 1.00 61.16 185 ASN A CA 1
ATOM 1401 C C . ASN A 1 185 ? 2.838 -19.600 -31.620 1.00 61.16 185 ASN A C 1
ATOM 1403 O O . ASN A 1 185 ? 3.945 -19.913 -31.201 1.00 61.16 185 ASN A O 1
ATOM 1407 N N . TRP A 1 186 ? 1.765 -20.377 -31.435 1.00 58.88 186 TRP A N 1
ATOM 1408 C CA . TRP A 1 186 ? 1.790 -21.693 -30.785 1.00 58.88 186 TRP A CA 1
ATOM 1409 C C . TRP A 1 186 ? 2.208 -22.826 -31.735 1.00 58.88 186 TRP A C 1
ATOM 1411 O O . TRP A 1 186 ? 2.566 -23.906 -31.269 1.00 58.88 186 TRP A O 1
ATOM 1421 N N . LEU A 1 187 ? 2.170 -22.587 -33.051 1.00 61.16 187 LEU A N 1
ATOM 1422 C CA . LEU A 1 187 ? 2.587 -23.522 -34.103 1.00 61.16 187 LEU A CA 1
ATOM 1423 C C . LEU A 1 187 ? 4.046 -23.323 -34.552 1.00 61.16 187 LEU A C 1
ATOM 1425 O O . LEU A 1 187 ? 4.550 -24.126 -35.339 1.00 61.16 187 LEU A O 1
ATOM 1429 N N . HIS A 1 188 ? 4.748 -22.294 -34.061 1.00 58.03 188 HIS A N 1
ATOM 1430 C CA . HIS A 1 188 ? 6.173 -22.116 -34.338 1.00 58.03 188 HIS A CA 1
ATOM 1431 C C . HIS A 1 188 ? 6.996 -23.278 -33.756 1.00 58.03 188 HIS A C 1
ATOM 1433 O O . HIS A 1 188 ? 7.108 -23.448 -32.541 1.00 58.03 188 HIS A O 1
ATOM 1439 N N . ALA A 1 189 ? 7.610 -24.061 -34.650 1.00 56.84 189 ALA A N 1
ATOM 1440 C CA . ALA A 1 189 ? 8.406 -25.251 -34.336 1.00 56.84 189 ALA A CA 1
ATOM 1441 C C . ALA A 1 189 ? 9.584 -24.992 -33.367 1.00 56.84 189 ALA A C 1
ATOM 1443 O O . ALA A 1 189 ? 10.025 -25.910 -32.674 1.00 56.84 189 ALA A O 1
ATOM 1444 N N . ASP A 1 190 ? 10.050 -23.745 -33.252 1.00 59.06 190 ASP A N 1
ATOM 1445 C CA . ASP A 1 190 ? 11.158 -23.350 -32.371 1.00 59.06 190 ASP A CA 1
ATOM 1446 C C . ASP A 1 190 ? 10.807 -23.371 -30.871 1.00 59.06 190 ASP A C 1
ATOM 1448 O O . ASP A 1 190 ? 11.695 -23.528 -30.026 1.00 59.06 190 ASP A O 1
ATOM 1452 N N . LEU A 1 191 ? 9.519 -23.293 -30.506 1.00 57.50 191 LEU A N 1
ATOM 1453 C CA . LEU A 1 191 ? 9.088 -23.392 -29.102 1.00 57.50 191 LEU A CA 1
ATOM 1454 C C . LEU A 1 191 ? 9.325 -24.789 -28.517 1.00 57.50 191 LEU A C 1
ATOM 1456 O O . LEU A 1 191 ? 9.540 -24.931 -27.316 1.00 57.50 191 LEU A O 1
ATOM 1460 N N . TRP A 1 192 ? 9.316 -25.830 -29.354 1.00 60.00 192 TRP A N 1
ATOM 1461 C CA . TRP A 1 192 ? 9.526 -27.205 -28.898 1.00 60.00 192 TRP A CA 1
ATOM 1462 C C . TRP A 1 192 ? 11.011 -27.580 -28.815 1.00 60.00 192 TRP A C 1
ATOM 1464 O O . TRP A 1 192 ? 11.390 -28.455 -28.037 1.00 60.00 192 TRP A O 1
ATOM 1474 N N . HIS A 1 193 ? 11.866 -26.896 -29.581 1.00 58.06 193 HIS A N 1
ATOM 1475 C CA . HIS A 1 193 ? 13.314 -27.111 -29.568 1.00 58.06 193 HIS A CA 1
ATOM 1476 C C . HIS A 1 193 ? 14.013 -26.520 -28.337 1.00 58.06 193 HIS A C 1
ATOM 1478 O O . HIS A 1 193 ? 15.085 -26.993 -27.981 1.00 58.06 193 HIS A O 1
ATOM 1484 N N . THR A 1 194 ? 13.404 -25.541 -27.664 1.00 57.88 194 THR A N 1
ATOM 1485 C CA . THR A 1 194 ? 13.931 -24.916 -26.434 1.00 57.88 194 THR A CA 1
ATOM 1486 C C . THR A 1 194 ? 13.494 -25.618 -25.140 1.00 57.88 194 THR A C 1
ATOM 1488 O O . THR A 1 194 ? 13.990 -25.285 -24.067 1.00 57.88 194 THR A O 1
ATOM 1491 N N . LEU A 1 195 ? 12.587 -26.599 -25.230 1.00 58.34 195 LEU A N 1
ATOM 1492 C CA . LEU A 1 195 ? 12.109 -27.426 -24.109 1.00 58.34 195 LEU A CA 1
ATOM 1493 C C . LEU A 1 195 ? 12.843 -28.778 -23.974 1.00 58.34 195 LEU A C 1
ATOM 1495 O O . LEU A 1 195 ? 12.482 -29.579 -23.109 1.00 58.34 195 LEU A O 1
ATOM 1499 N N . ARG A 1 196 ? 13.851 -29.045 -24.813 1.00 47.09 196 ARG A N 1
ATOM 1500 C CA . ARG A 1 196 ? 14.800 -30.163 -24.676 1.00 47.09 196 ARG A CA 1
ATOM 1501 C C . ARG A 1 196 ? 16.146 -29.657 -24.185 1.00 47.09 196 ARG A C 1
ATOM 1503 O O . ARG A 1 196 ? 16.764 -30.403 -23.396 1.00 47.09 196 ARG A O 1
#

InterPro domains:
  IPR000515 ABC transporter type 1, transmembrane domain MetI-like [PF00528] (2-119)
  IPR000515 ABC transporter type 1, transmembrane domain MetI-like [PS50928] (1-122)
  IPR000515 ABC transporter type 1, transmembrane domain MetI-like [cd06261] (1-101)
  IPR035906 MetI-like superfamily [G3DSA:1.10.3720.10] (1-127)
  IPR035906 MetI-like superfamily [SSF161098] (3-121)

Foldseek 3Di:
DADDVQVVVVLCLQQVVLLVVLLVVQVLLADCVQVVVCVVVVHDNVCCCVPPVVVSSVLSNLRSVLVSVLCVLCDDPSCVVNVHDHLNVVLVVVCVVPVDDPVSVVSVVVSVVVNVVSVVVSVVVCPPPPPPDSDPPPSDPDPDDDDDPVVVVVVVVVVVVSVCCNPVVVVVVVVVCVVVVDCVVVVPPVVVVVVD

Radius of gyration: 23.53 Å; Cα contacts (8 Å, |Δi|>4): 114; chains: 1; bounding box: 56×40×65 Å

Sequence (196 aa):
LHGLSAGVFLSVLAYYPFIYMPVAAVLRRLDPTLEDVAASLGTPPWKVFFRVVLPQLRLAICGGALLVALHLLAEYGLYVMIRFDTFTTAIYDQFQSTFSGPAANMLAGVLALCCLAILLLESASRGKARYARIGAGAAREQKRLVLGKGAAFGAQLLLLLLVMLAMGVPLLVLCRWLWLGGIDNWLHADLWHTLR